Protein AF-A0AAJ7E824-F1 (afdb_monomer_lite)

Sequence (238 aa):
METLSHFIEPDLINGRRSMMSHEENEISKKITSKNLCQDLPLCDGRSSFVDNYLILLTTAVDSILKTSPIKELSLKLFYEDLPQILRDVRKILKSANAKVSDSTEFYYWNSVLKKVSGKFHGFLTLTLIENFKDYDNTNDIKNVIQKIVTALVIIETKYVNKLCIEHKICIKSFECTKALHRILEKLTSLPDNGIRSFMKHFYEALFATTFYSRLSIVTTREFQIGIQTVLLVSICVN

Radius of gyration: 24.12 Å; chains: 1; bounding box: 72×36×57 Å

Structure (mmCIF, N/CA/C/O backbone):
data_AF-A0AAJ7E824-F1
#
_entry.id   AF-A0AAJ7E824-F1
#
loop_
_atom_site.group_PDB
_atom_site.id
_atom_site.type_symbol
_atom_site.label_atom_id
_atom_site.label_alt_id
_atom_site.label_comp_id
_atom_site.label_asym_id
_atom_site.label_entity_id
_atom_site.label_seq_id
_atom_site.pdbx_PDB_ins_code
_atom_site.Cartn_x
_atom_site.Cartn_y
_atom_site.Cartn_z
_atom_site.occupancy
_atom_site.B_iso_or_equiv
_atom_site.auth_seq_id
_atom_site.auth_comp_id
_atom_site.auth_asym_id
_atom_site.auth_atom_id
_atom_site.pdbx_PDB_model_num
ATOM 1 N N . MET A 1 1 ? -26.778 -1.773 25.432 1.00 37.50 1 MET A N 1
ATOM 2 C CA . MET A 1 1 ? -25.854 -2.495 24.523 1.00 37.50 1 MET A CA 1
ATOM 3 C C . MET A 1 1 ? -25.769 -3.998 24.824 1.00 37.50 1 MET A C 1
ATOM 5 O O . MET A 1 1 ? -25.239 -4.713 23.990 1.00 37.50 1 MET A O 1
ATOM 9 N N . GLU A 1 2 ? -26.322 -4.500 25.937 1.00 29.69 2 GLU A N 1
ATOM 10 C CA . GLU A 1 2 ? -26.213 -5.914 26.359 1.00 29.69 2 GLU A CA 1
ATOM 11 C C . GLU A 1 2 ? -27.141 -6.899 25.618 1.00 29.69 2 GLU A C 1
ATOM 13 O O . GLU A 1 2 ? -26.949 -8.104 25.690 1.00 29.69 2 GLU A O 1
ATOM 18 N N . THR A 1 3 ? -28.128 -6.424 24.856 1.00 34.88 3 THR A N 1
ATOM 19 C CA . THR A 1 3 ? -29.114 -7.298 24.189 1.00 34.88 3 THR A CA 1
ATOM 20 C C . THR A 1 3 ? -28.603 -7.926 22.884 1.00 34.88 3 THR A C 1
ATOM 22 O O . THR A 1 3 ? -29.143 -8.927 22.426 1.00 34.88 3 THR A O 1
ATOM 25 N N . LEU A 1 4 ? -27.561 -7.352 22.267 1.00 34.34 4 LEU A N 1
ATOM 26 C CA . LEU A 1 4 ? -27.022 -7.802 20.972 1.00 34.34 4 LEU A CA 1
ATOM 27 C C . LEU A 1 4 ? -25.845 -8.777 21.108 1.00 34.34 4 LEU A C 1
ATOM 29 O O . LEU A 1 4 ? -25.554 -9.511 20.165 1.00 34.34 4 LEU A O 1
ATOM 33 N N . SER A 1 5 ? -25.186 -8.821 22.268 1.00 36.09 5 SER A N 1
ATOM 34 C CA . SER A 1 5 ? -24.065 -9.733 22.534 1.00 36.09 5 SER A CA 1
ATOM 35 C C . SER A 1 5 ? -24.494 -11.201 22.558 1.00 36.09 5 SER A C 1
ATOM 37 O O . SER A 1 5 ? -23.705 -12.062 22.188 1.00 36.09 5 SER A O 1
ATOM 39 N N . HIS A 1 6 ? -25.758 -11.488 22.885 1.00 34.75 6 HIS A N 1
ATOM 40 C CA . HIS A 1 6 ? -26.319 -12.843 22.876 1.00 34.75 6 HIS A CA 1
ATOM 41 C C . HIS A 1 6 ? -26.364 -13.505 21.488 1.00 34.75 6 HIS A C 1
ATOM 43 O O . HIS A 1 6 ? -26.464 -14.725 21.399 1.00 34.75 6 HIS A O 1
ATOM 49 N N . PHE A 1 7 ? -26.289 -12.720 20.407 1.00 38.59 7 PHE A N 1
ATOM 50 C CA . PHE A 1 7 ? -26.426 -13.211 19.033 1.00 38.59 7 PHE A CA 1
ATOM 51 C C . PHE A 1 7 ? -25.108 -13.222 18.255 1.00 38.59 7 PHE A C 1
ATOM 53 O O . PHE A 1 7 ? -25.114 -13.522 17.062 1.00 38.59 7 PHE A O 1
ATOM 60 N N . ILE A 1 8 ? -23.976 -12.897 18.875 1.00 35.38 8 ILE A N 1
ATOM 61 C CA . ILE A 1 8 ? -22.672 -12.855 18.206 1.00 35.38 8 ILE A CA 1
ATOM 62 C C . ILE A 1 8 ? -21.816 -13.979 18.791 1.00 35.38 8 ILE A C 1
ATOM 64 O O . ILE A 1 8 ? -21.055 -13.764 19.727 1.00 35.38 8 ILE A O 1
ATOM 68 N N . GLU A 1 9 ? -21.957 -15.192 18.251 1.00 32.88 9 GLU A N 1
ATOM 69 C CA . GLU A 1 9 ? -20.984 -16.251 18.524 1.00 32.88 9 GLU A CA 1
ATOM 70 C C . GLU A 1 9 ? -19.616 -15.858 17.938 1.00 32.88 9 GLU A C 1
ATOM 72 O O . GLU A 1 9 ? -19.546 -15.368 16.801 1.00 32.88 9 GLU A O 1
ATOM 77 N N . PRO A 1 10 ? -18.525 -16.049 18.696 1.00 39.53 10 PRO A N 1
ATOM 78 C CA . PRO A 1 10 ? -17.181 -15.742 18.253 1.00 39.53 10 PRO A CA 1
ATOM 79 C C . PRO A 1 10 ? -16.587 -16.961 17.549 1.00 39.53 10 PRO A C 1
ATOM 81 O O . PRO A 1 10 ? -15.720 -17.613 18.110 1.00 39.53 10 PRO A O 1
ATOM 84 N N . ASP A 1 11 ? -17.017 -17.279 16.329 1.00 35.00 11 ASP A N 1
ATOM 85 C CA . ASP A 1 11 ? -16.259 -18.244 15.533 1.00 35.00 11 ASP A CA 1
ATOM 86 C C . ASP A 1 11 ? -16.441 -18.092 14.022 1.00 35.00 11 ASP A C 1
ATOM 88 O O . ASP A 1 11 ? -17.461 -17.606 13.537 1.00 35.00 11 ASP A O 1
ATOM 92 N N . LEU A 1 12 ? -15.409 -18.542 13.297 1.00 36.44 12 LEU A N 1
ATOM 93 C CA . LEU A 1 12 ? -15.297 -18.677 11.834 1.00 36.44 12 LEU A CA 1
ATOM 94 C C . LEU A 1 12 ? -14.777 -17.468 11.036 1.00 36.44 12 LEU A C 1
ATOM 96 O O . LEU A 1 12 ? -15.446 -17.007 10.121 1.00 36.44 12 LEU A O 1
ATOM 100 N N . ILE A 1 13 ? -13.523 -17.044 11.260 1.00 35.25 13 ILE A N 1
ATOM 101 C CA . ILE A 1 13 ? -12.613 -16.667 10.147 1.00 35.25 13 ILE A CA 1
ATOM 102 C C . ILE A 1 13 ? -11.166 -17.076 10.490 1.00 35.25 13 ILE A C 1
ATOM 104 O O . ILE A 1 13 ? -10.246 -16.262 10.477 1.00 35.25 13 ILE A O 1
ATOM 108 N N . ASN A 1 14 ? -10.939 -18.354 10.802 1.00 34.84 14 ASN A N 1
ATOM 109 C CA . ASN A 1 14 ? -9.593 -18.931 10.758 1.00 34.84 14 ASN A CA 1
ATOM 110 C C . ASN A 1 14 ? -9.353 -19.526 9.368 1.00 34.84 14 ASN A C 1
ATOM 112 O O . ASN A 1 14 ? -9.486 -20.726 9.137 1.00 34.84 14 ASN A O 1
ATOM 116 N N . GLY A 1 15 ? -8.989 -18.661 8.420 1.00 30.50 15 GLY A N 1
ATOM 117 C CA . GLY A 1 15 ? -8.373 -19.093 7.170 1.00 30.50 15 GLY A CA 1
ATOM 118 C C . GLY A 1 15 ? -6.952 -19.579 7.453 1.00 30.50 15 GLY A C 1
ATOM 119 O O . GLY A 1 15 ? -6.040 -18.767 7.607 1.00 30.50 15 GLY A O 1
ATOM 120 N N . ARG A 1 16 ? -6.774 -20.903 7.547 1.00 32.72 16 ARG A N 1
ATOM 121 C CA . ARG A 1 16 ? -5.473 -21.592 7.587 1.00 32.72 16 ARG A CA 1
ATOM 122 C C . ARG A 1 16 ? -4.545 -21.018 6.507 1.00 32.72 16 ARG A C 1
ATOM 124 O O . ARG A 1 16 ? -4.794 -21.191 5.317 1.00 32.72 16 ARG A O 1
ATOM 131 N N . ARG A 1 17 ? -3.458 -20.357 6.918 1.00 37.44 17 ARG A N 1
ATOM 132 C CA . ARG A 1 17 ? -2.339 -20.014 6.031 1.00 37.44 17 ARG A CA 1
ATOM 133 C C . ARG A 1 17 ? -1.622 -21.308 5.649 1.00 37.44 17 ARG A C 1
ATOM 135 O O . ARG A 1 17 ? -1.128 -22.004 6.532 1.00 37.44 17 ARG A O 1
ATOM 142 N N . SER A 1 18 ? -1.510 -21.610 4.358 1.00 26.75 18 SER A N 1
ATOM 143 C CA . SER A 1 18 ? -0.443 -22.493 3.889 1.00 26.75 18 SER A CA 1
ATOM 144 C C . SER A 1 18 ? 0.879 -21.741 4.067 1.00 26.75 18 SER A C 1
ATOM 146 O O . SER A 1 18 ? 1.166 -20.792 3.335 1.00 26.75 18 SER A O 1
ATOM 148 N N . MET A 1 19 ? 1.662 -22.120 5.078 1.00 32.88 19 MET A N 1
ATOM 149 C CA . MET A 1 19 ? 3.073 -21.751 5.162 1.00 32.88 19 MET A CA 1
ATOM 150 C C . MET A 1 19 ? 3.807 -22.439 4.011 1.00 32.88 19 MET A C 1
ATOM 152 O O . MET A 1 19 ? 4.150 -23.611 4.110 1.00 32.88 19 MET A O 1
ATOM 156 N N . MET A 1 20 ? 4.061 -21.710 2.927 1.00 27.11 20 MET A N 1
ATOM 157 C CA . MET A 1 20 ? 5.250 -21.981 2.127 1.00 27.11 20 MET A CA 1
ATOM 158 C C . MET A 1 20 ? 6.372 -21.123 2.699 1.00 27.11 20 MET A C 1
ATOM 160 O O . MET A 1 20 ? 6.354 -19.898 2.588 1.00 27.11 20 MET A O 1
ATOM 164 N N . SER A 1 21 ? 7.321 -21.778 3.361 1.00 35.50 21 SER A N 1
ATOM 165 C CA . SER A 1 21 ? 8.627 -21.215 3.679 1.00 35.50 21 SER A CA 1
ATOM 166 C C . SER A 1 21 ? 9.397 -21.034 2.371 1.00 35.50 21 SER A C 1
ATOM 168 O O . SER A 1 21 ? 10.060 -21.958 1.908 1.00 35.50 21 SER A O 1
ATOM 170 N N . HIS A 1 22 ? 9.266 -19.866 1.747 1.00 35.94 22 HIS A N 1
ATOM 171 C CA . HIS A 1 22 ? 10.183 -19.439 0.698 1.00 35.94 22 HIS A CA 1
ATOM 172 C C . HIS A 1 22 ? 11.165 -18.442 1.302 1.00 35.94 22 HIS A C 1
ATOM 174 O O . HIS A 1 22 ? 10.752 -17.502 1.979 1.00 35.94 22 HIS A O 1
ATOM 180 N N . GLU A 1 23 ? 12.447 -18.727 1.082 1.00 36.69 23 GLU A N 1
ATOM 181 C CA . GLU A 1 23 ? 13.615 -17.861 1.238 1.00 36.69 23 GLU A CA 1
ATOM 182 C C . GLU A 1 23 ? 13.241 -16.380 1.347 1.00 36.69 23 GLU A C 1
ATOM 184 O O . GLU A 1 23 ? 12.564 -15.837 0.473 1.00 36.69 23 GLU A O 1
ATOM 189 N N . GLU A 1 24 ? 13.664 -15.722 2.430 1.00 47.62 24 GLU A N 1
ATOM 190 C CA . GLU A 1 24 ? 13.498 -14.280 2.589 1.00 47.62 24 GLU A CA 1
ATOM 191 C C . GLU A 1 24 ? 14.045 -13.549 1.357 1.00 47.62 24 GLU A C 1
ATOM 193 O O . GLU A 1 24 ? 15.255 -13.367 1.203 1.00 47.62 24 GLU A O 1
ATOM 198 N N . ASN A 1 25 ? 13.120 -13.137 0.491 1.00 69.38 25 ASN A N 1
ATOM 199 C CA . ASN A 1 25 ? 13.357 -12.371 -0.720 1.00 69.38 25 ASN A CA 1
ATOM 200 C C . ASN A 1 25 ? 14.243 -11.153 -0.382 1.00 69.38 25 ASN A C 1
ATOM 202 O O . ASN A 1 25 ? 14.011 -10.498 0.638 1.00 69.38 25 ASN A O 1
ATOM 206 N N . GLU A 1 26 ? 15.248 -10.817 -1.199 1.00 75.50 26 GLU A N 1
ATOM 207 C CA . GLU A 1 26 ? 16.149 -9.675 -0.932 1.00 75.50 26 GLU A CA 1
ATOM 208 C C . GLU A 1 26 ? 15.381 -8.364 -0.706 1.00 75.50 26 GLU A C 1
ATOM 210 O O . GLU A 1 26 ? 15.758 -7.538 0.128 1.00 75.50 26 GLU A O 1
ATOM 215 N N . ILE A 1 27 ? 14.246 -8.213 -1.395 1.00 78.75 27 ILE A N 1
ATOM 216 C CA . ILE A 1 27 ? 13.277 -7.132 -1.191 1.00 78.75 27 ILE A CA 1
ATOM 217 C C . ILE A 1 27 ? 12.808 -7.077 0.269 1.00 78.75 27 ILE A C 1
ATOM 219 O O . ILE A 1 27 ? 12.815 -6.006 0.877 1.00 78.75 27 ILE A O 1
ATOM 223 N N . SER A 1 28 ? 12.431 -8.221 0.843 1.00 83.19 28 SER A N 1
ATOM 224 C CA . SER A 1 28 ? 11.971 -8.318 2.228 1.00 83.19 28 SER A CA 1
ATOM 225 C C . SER A 1 28 ? 13.055 -7.881 3.200 1.00 83.19 28 SER A C 1
ATOM 227 O O . SER A 1 28 ? 12.790 -7.016 4.030 1.00 83.19 28 SER A O 1
ATOM 229 N N . LYS A 1 29 ? 14.292 -8.366 3.035 1.00 83.25 29 LYS A N 1
ATOM 230 C CA . LYS A 1 29 ? 15.435 -7.954 3.872 1.00 83.25 29 LYS A CA 1
ATOM 231 C C . LYS A 1 29 ? 15.737 -6.458 3.749 1.00 83.25 29 LYS A C 1
ATOM 233 O O . LYS A 1 29 ? 15.986 -5.778 4.748 1.00 83.25 29 LYS A O 1
ATOM 238 N N . LYS A 1 30 ? 15.698 -5.909 2.529 1.00 83.75 30 LYS A N 1
ATOM 239 C CA . LYS A 1 30 ? 15.966 -4.483 2.264 1.00 83.75 30 LYS A CA 1
ATOM 240 C C . LYS A 1 30 ? 14.907 -3.567 2.881 1.00 83.75 30 LYS A C 1
ATOM 242 O O . LYS A 1 30 ? 15.237 -2.441 3.244 1.00 83.75 30 LYS A O 1
ATOM 247 N N . ILE A 1 31 ? 13.665 -4.031 3.007 1.00 86.69 31 ILE A N 1
ATOM 248 C CA . ILE A 1 31 ? 12.567 -3.275 3.624 1.00 86.69 31 ILE A CA 1
ATOM 249 C C . ILE A 1 31 ? 12.614 -3.387 5.148 1.00 86.69 31 ILE A C 1
ATOM 251 O O . ILE A 1 31 ? 12.658 -2.353 5.817 1.00 86.69 31 ILE A O 1
ATOM 255 N N . THR A 1 32 ? 12.673 -4.602 5.699 1.00 86.06 32 THR A N 1
ATOM 256 C CA . THR A 1 32 ? 12.647 -4.826 7.157 1.00 86.06 32 THR A CA 1
ATOM 257 C C . THR A 1 32 ? 13.844 -4.179 7.853 1.00 86.06 32 THR A C 1
ATOM 259 O O . THR A 1 32 ? 13.686 -3.528 8.882 1.00 86.06 32 THR A O 1
ATOM 262 N N . SER A 1 33 ? 15.033 -4.223 7.242 1.00 84.50 33 SER A N 1
ATOM 263 C CA . SER A 1 33 ? 16.242 -3.573 7.778 1.00 84.50 33 SER A CA 1
ATOM 264 C C . SER A 1 33 ? 16.150 -2.046 7.913 1.00 84.50 33 SER A C 1
ATOM 266 O O . SER A 1 33 ? 16.966 -1.444 8.612 1.00 84.50 33 SER A O 1
ATOM 268 N N . LYS A 1 34 ? 15.175 -1.378 7.273 1.00 89.12 34 LYS A N 1
ATOM 269 C CA . LYS A 1 34 ? 14.995 0.080 7.400 1.00 89.12 34 LYS A CA 1
ATOM 270 C C . LYS A 1 34 ? 14.280 0.507 8.674 1.00 89.12 34 LYS A C 1
ATOM 272 O O . LYS A 1 34 ? 14.277 1.712 8.946 1.00 89.12 34 LYS A O 1
ATOM 277 N N . ASN A 1 35 ? 13.698 -0.428 9.431 1.00 87.38 35 ASN A N 1
ATOM 278 C CA . ASN A 1 35 ? 13.032 -0.167 10.710 1.00 87.38 35 ASN A CA 1
ATOM 279 C C . ASN A 1 35 ? 12.129 1.081 10.641 1.00 87.38 35 ASN A C 1
ATOM 281 O O . ASN A 1 35 ? 12.271 2.033 11.412 1.00 87.38 35 ASN A O 1
ATOM 285 N N . LEU A 1 36 ? 11.236 1.129 9.645 1.00 90.62 36 LEU A N 1
ATOM 286 C CA . LEU A 1 36 ? 10.475 2.342 9.306 1.00 90.62 36 LEU A CA 1
ATOM 287 C C . LEU A 1 36 ? 9.548 2.812 10.434 1.00 90.62 36 LEU A C 1
ATOM 289 O O . LEU A 1 36 ? 9.273 4.007 10.536 1.00 90.62 36 LEU A O 1
ATOM 293 N N . CYS A 1 37 ? 9.119 1.875 11.274 1.00 92.19 37 CYS A N 1
ATOM 294 C CA . CYS A 1 37 ? 8.261 2.090 12.433 1.00 92.19 37 CYS A CA 1
ATOM 295 C C . CYS A 1 37 ? 9.015 2.381 13.740 1.00 92.19 37 CYS A C 1
ATOM 297 O O . CYS A 1 37 ? 8.384 2.535 14.781 1.00 92.19 37 CYS A O 1
ATOM 299 N N . GLN A 1 38 ? 10.348 2.468 13.708 1.00 91.88 38 GLN A N 1
ATOM 300 C CA . GLN A 1 38 ? 11.140 2.768 14.898 1.00 91.88 38 GLN A CA 1
ATOM 301 C C . GLN A 1 38 ? 10.765 4.140 15.479 1.00 91.88 38 GLN A C 1
ATOM 303 O O . GLN A 1 38 ? 10.785 5.147 14.756 1.00 91.88 38 GLN A O 1
ATOM 308 N N . ASP A 1 39 ? 10.471 4.141 16.782 1.00 90.12 39 ASP A N 1
ATOM 309 C CA . ASP A 1 39 ? 10.061 5.291 17.599 1.00 90.12 39 ASP A CA 1
ATOM 310 C C . ASP A 1 39 ? 8.724 5.926 17.172 1.00 90.12 39 ASP A C 1
ATOM 312 O O . ASP A 1 39 ? 8.522 7.131 17.329 1.00 90.12 39 ASP A O 1
ATOM 316 N N . LEU A 1 40 ? 7.808 5.133 16.597 1.00 92.31 40 LEU A N 1
ATOM 317 C CA . LEU A 1 40 ? 6.483 5.590 16.165 1.00 92.31 40 LEU A CA 1
ATOM 318 C C . LEU A 1 40 ? 5.364 4.817 16.885 1.00 92.31 40 LEU A C 1
ATOM 320 O O . LEU A 1 40 ? 5.019 3.730 16.420 1.00 92.31 40 LEU A O 1
ATOM 324 N N . PRO A 1 41 ? 4.731 5.394 17.926 1.00 90.19 41 PRO A N 1
ATOM 325 C CA . PRO A 1 41 ? 3.591 4.780 18.618 1.00 90.19 41 PRO A CA 1
ATOM 326 C C . PRO A 1 41 ? 2.435 4.356 17.702 1.00 90.19 41 PRO A C 1
ATOM 328 O O . PRO A 1 41 ? 1.784 3.341 17.926 1.00 90.19 41 PRO A O 1
ATOM 331 N N . LEU A 1 42 ? 2.208 5.082 16.600 1.00 89.00 42 LEU A N 1
ATOM 332 C CA . LEU A 1 42 ? 1.256 4.696 15.550 1.00 89.00 42 LEU A CA 1
ATOM 333 C C . LEU A 1 42 ? 1.471 3.242 15.082 1.00 89.00 42 LEU A C 1
ATOM 335 O O . LEU A 1 42 ? 0.508 2.537 14.775 1.00 89.00 42 LEU A O 1
ATOM 339 N N . CYS A 1 43 ? 2.728 2.799 15.023 1.00 91.00 43 CYS A N 1
ATOM 340 C CA . CYS A 1 43 ? 3.129 1.469 14.585 1.00 91.00 43 CYS A CA 1
ATOM 341 C C . CYS A 1 43 ? 3.181 0.414 15.704 1.00 91.00 43 CYS A C 1
ATOM 343 O O . CYS A 1 43 ? 3.578 -0.718 15.412 1.00 91.00 43 CYS A O 1
ATOM 345 N N . ASP A 1 44 ? 2.811 0.722 16.948 1.00 88.06 44 ASP A N 1
ATOM 346 C CA . ASP A 1 44 ? 2.916 -0.234 18.056 1.00 88.06 44 ASP A CA 1
ATOM 347 C C . ASP A 1 44 ? 2.091 -1.498 17.769 1.00 88.06 44 ASP A C 1
ATOM 349 O O . ASP A 1 44 ? 0.900 -1.444 17.465 1.00 88.06 44 ASP A O 1
ATOM 353 N N . GLY A 1 45 ? 2.760 -2.658 17.770 1.00 85.31 45 GLY A N 1
ATOM 354 C CA . GLY A 1 45 ? 2.167 -3.944 17.374 1.00 85.31 45 GLY A CA 1
ATOM 355 C C . GLY A 1 45 ? 1.847 -4.087 15.874 1.00 85.31 45 GLY A C 1
ATOM 356 O O . GLY A 1 45 ? 1.237 -5.076 15.467 1.00 85.31 45 GLY A O 1
ATOM 357 N N . ARG A 1 46 ? 2.247 -3.122 15.036 1.00 90.75 46 ARG A N 1
ATOM 358 C CA . ARG A 1 46 ? 1.877 -3.003 13.610 1.00 90.75 46 ARG A CA 1
ATOM 359 C C . ARG A 1 46 ? 3.074 -2.809 12.672 1.00 90.75 46 ARG A C 1
ATOM 361 O O . ARG A 1 46 ? 2.881 -2.633 11.472 1.00 90.75 46 ARG A O 1
ATOM 368 N N . SER A 1 47 ? 4.311 -2.898 13.157 1.00 90.69 47 SER A N 1
ATOM 369 C CA . SER A 1 47 ? 5.510 -2.812 12.303 1.00 90.69 47 SER A CA 1
ATOM 370 C C . SER A 1 47 ? 5.483 -3.828 11.156 1.00 90.69 47 SER A C 1
ATOM 372 O O . SER A 1 47 ? 5.664 -3.467 9.995 1.00 90.69 47 SER A O 1
ATOM 374 N N . SER A 1 48 ? 5.113 -5.078 11.453 1.00 90.19 48 SER A N 1
ATOM 375 C CA . SER A 1 48 ? 4.981 -6.131 10.440 1.00 90.19 48 SER A CA 1
ATOM 376 C C . SER A 1 48 ? 3.871 -5.848 9.423 1.00 90.19 48 SER A C 1
ATOM 378 O O . SER A 1 48 ? 3.950 -6.306 8.284 1.00 90.19 48 SER A O 1
ATOM 380 N N . PHE A 1 49 ? 2.834 -5.088 9.788 1.00 92.69 49 PHE A N 1
ATOM 381 C CA . PHE A 1 49 ? 1.797 -4.666 8.850 1.00 92.69 49 PHE A CA 1
ATOM 382 C C . PHE A 1 49 ? 2.381 -3.721 7.792 1.00 92.69 49 PHE A C 1
ATOM 384 O O . PHE A 1 49 ? 2.166 -3.940 6.597 1.00 92.69 49 PHE A O 1
ATOM 391 N N . VAL A 1 50 ? 3.168 -2.729 8.220 1.00 94.00 50 VAL A N 1
ATOM 392 C CA . VAL A 1 50 ? 3.843 -1.774 7.327 1.00 94.00 50 VAL A CA 1
ATOM 393 C C . VAL A 1 50 ? 4.866 -2.477 6.440 1.00 94.00 50 VAL A C 1
ATOM 395 O O . VAL A 1 50 ? 4.849 -2.281 5.225 1.00 94.00 50 VAL A O 1
ATOM 398 N N . ASP A 1 51 ? 5.702 -3.343 7.011 1.00 92.75 51 ASP A N 1
ATOM 399 C CA . ASP A 1 51 ? 6.721 -4.066 6.244 1.00 92.75 51 ASP A CA 1
ATOM 400 C C . ASP A 1 51 ? 6.079 -4.962 5.184 1.00 92.75 51 ASP A C 1
ATOM 402 O O . ASP A 1 51 ? 6.423 -4.879 4.006 1.00 92.75 51 ASP A O 1
ATOM 406 N N . ASN A 1 52 ? 5.064 -5.746 5.561 1.00 93.06 52 ASN A N 1
ATOM 407 C CA . ASN A 1 52 ? 4.349 -6.600 4.614 1.00 93.06 52 ASN A CA 1
ATOM 408 C C . ASN A 1 52 ? 3.670 -5.787 3.505 1.00 93.06 52 ASN A C 1
ATOM 410 O O . ASN A 1 52 ? 3.602 -6.251 2.368 1.00 93.06 52 ASN A O 1
ATOM 414 N N . TYR A 1 53 ? 3.134 -4.602 3.823 1.00 94.12 53 TYR A N 1
ATOM 415 C CA . TYR A 1 53 ? 2.537 -3.718 2.820 1.00 94.12 53 TYR A CA 1
ATOM 416 C C . TYR A 1 53 ? 3.567 -3.313 1.768 1.00 94.12 53 TYR A C 1
ATOM 418 O O . TYR A 1 53 ? 3.350 -3.504 0.573 1.00 94.12 53 TYR A O 1
ATOM 426 N N . LEU A 1 54 ? 4.720 -2.821 2.217 1.00 94.56 54 LEU A N 1
ATOM 427 C CA . LEU A 1 54 ? 5.797 -2.367 1.343 1.00 94.56 54 LEU A CA 1
ATOM 428 C C . LEU A 1 54 ? 6.418 -3.511 0.545 1.00 94.56 54 LEU A C 1
ATOM 430 O O . LEU A 1 54 ? 6.721 -3.326 -0.633 1.00 94.56 54 LEU A O 1
ATOM 434 N N . ILE A 1 55 ? 6.576 -4.687 1.156 1.00 91.19 55 ILE A N 1
ATOM 435 C CA . ILE A 1 55 ? 7.058 -5.892 0.474 1.00 91.19 55 ILE A CA 1
ATOM 436 C C . ILE A 1 55 ? 6.119 -6.239 -0.674 1.00 91.19 55 ILE A C 1
ATOM 438 O O . ILE A 1 55 ? 6.582 -6.460 -1.792 1.00 91.19 55 ILE A O 1
ATOM 442 N N . LEU A 1 56 ? 4.807 -6.239 -0.428 1.00 91.75 56 LEU A N 1
ATOM 443 C CA . LEU A 1 56 ? 3.829 -6.591 -1.451 1.00 91.75 56 LEU A CA 1
ATOM 444 C C . LEU A 1 56 ? 3.795 -5.564 -2.591 1.00 91.75 56 LEU A C 1
ATOM 446 O O . LEU A 1 56 ? 3.783 -5.967 -3.752 1.00 91.75 56 LEU A O 1
ATOM 450 N N . LEU A 1 57 ? 3.845 -4.261 -2.281 1.00 91.50 57 LEU A N 1
ATOM 451 C CA . LEU A 1 57 ? 3.948 -3.204 -3.298 1.00 91.50 57 LEU A CA 1
ATOM 452 C C . LEU A 1 57 ? 5.216 -3.370 -4.146 1.00 91.50 57 LEU A C 1
ATOM 454 O O . LEU A 1 57 ? 5.146 -3.377 -5.373 1.00 91.50 57 LEU A O 1
ATOM 458 N N . THR A 1 58 ? 6.366 -3.553 -3.495 1.00 90.69 58 THR A N 1
ATOM 459 C CA . THR A 1 58 ? 7.670 -3.673 -4.167 1.00 90.69 58 THR A CA 1
ATOM 460 C C . THR A 1 58 ? 7.735 -4.925 -5.037 1.00 90.69 58 THR A C 1
ATOM 462 O O . THR A 1 58 ? 8.181 -4.853 -6.176 1.00 90.69 58 THR A O 1
ATOM 465 N N . THR A 1 59 ? 7.226 -6.053 -4.539 1.00 89.56 59 THR A N 1
ATOM 466 C CA . THR A 1 59 ? 7.174 -7.322 -5.282 1.00 89.56 59 THR A CA 1
ATOM 467 C C . THR A 1 59 ? 6.249 -7.227 -6.495 1.00 89.56 59 THR A C 1
ATOM 469 O O . THR A 1 59 ? 6.581 -7.731 -7.565 1.00 89.56 59 THR A O 1
ATOM 472 N N . ALA A 1 60 ? 5.097 -6.562 -6.360 1.00 86.75 60 ALA A N 1
ATOM 473 C CA . ALA A 1 60 ? 4.173 -6.379 -7.476 1.00 86.75 60 ALA A CA 1
ATOM 474 C C . ALA A 1 60 ? 4.777 -5.504 -8.582 1.00 86.75 60 ALA A C 1
ATOM 476 O O . ALA A 1 60 ? 4.683 -5.853 -9.757 1.00 86.75 60 ALA A O 1
ATOM 477 N N . VAL A 1 61 ? 5.440 -4.404 -8.212 1.00 88.19 61 VAL A N 1
ATOM 478 C CA . VAL A 1 61 ? 6.156 -3.547 -9.167 1.00 88.19 61 VAL A CA 1
ATOM 479 C C . VAL A 1 61 ? 7.281 -4.321 -9.853 1.00 88.19 61 VAL A C 1
ATOM 481 O O . VAL A 1 61 ? 7.324 -4.354 -11.079 1.00 88.19 61 VAL A O 1
ATOM 484 N N . ASP A 1 62 ? 8.145 -4.989 -9.086 1.00 88.12 62 ASP A N 1
ATOM 485 C CA . ASP A 1 62 ? 9.252 -5.797 -9.613 1.00 88.12 62 ASP A CA 1
ATOM 486 C C . ASP A 1 62 ? 8.757 -6.862 -10.607 1.00 88.12 62 ASP A C 1
ATOM 488 O O . ASP A 1 62 ? 9.296 -6.984 -11.707 1.00 88.12 62 ASP A O 1
ATOM 492 N N . SER A 1 63 ? 7.665 -7.563 -10.288 1.00 88.00 63 SER A N 1
ATOM 493 C CA . SER A 1 63 ? 7.061 -8.558 -11.183 1.00 88.00 63 SER A CA 1
ATOM 494 C C . SER A 1 63 ? 6.543 -7.954 -12.494 1.00 88.00 63 SER A C 1
ATOM 496 O O . SER A 1 63 ? 6.664 -8.579 -13.551 1.00 88.00 63 SER A O 1
ATOM 498 N N . ILE A 1 64 ? 5.950 -6.758 -12.453 1.00 86.25 64 ILE A N 1
ATOM 499 C CA . ILE A 1 64 ? 5.457 -6.080 -13.661 1.00 86.25 64 ILE A CA 1
ATOM 500 C C . ILE A 1 64 ? 6.634 -5.602 -14.515 1.00 86.25 64 ILE A C 1
ATOM 502 O O . ILE A 1 64 ? 6.633 -5.804 -15.728 1.00 86.25 64 ILE A O 1
ATOM 506 N N . LEU A 1 65 ? 7.666 -5.027 -13.896 1.00 86.75 65 LEU A N 1
ATOM 507 C CA . LEU A 1 65 ? 8.852 -4.556 -14.610 1.00 86.75 65 LEU A CA 1
ATOM 508 C C . LEU A 1 65 ? 9.639 -5.714 -15.241 1.00 86.75 65 LEU A C 1
ATOM 510 O O . LEU A 1 65 ? 10.030 -5.605 -16.402 1.00 86.75 65 LEU A O 1
ATOM 514 N N . LYS A 1 66 ? 9.785 -6.857 -14.553 1.00 86.19 66 LYS A N 1
ATOM 515 C CA . LYS A 1 66 ? 10.447 -8.074 -15.076 1.00 86.19 66 LYS A CA 1
ATOM 516 C C . LYS A 1 66 ? 9.818 -8.626 -16.352 1.00 86.19 66 LYS A C 1
ATOM 518 O O . LYS A 1 66 ? 10.522 -9.205 -17.176 1.00 86.19 66 LYS A O 1
ATOM 523 N N . THR A 1 67 ? 8.508 -8.454 -16.506 1.00 84.88 67 THR A N 1
ATOM 524 C CA . THR A 1 67 ? 7.749 -8.922 -17.678 1.00 84.88 67 THR A CA 1
ATOM 525 C C . THR A 1 67 ? 7.599 -7.851 -18.759 1.00 84.88 67 THR A C 1
ATOM 527 O O . THR A 1 67 ? 7.004 -8.112 -19.802 1.00 84.88 67 THR A O 1
ATOM 530 N N . SER A 1 68 ? 8.137 -6.650 -18.531 1.00 83.12 68 SER A N 1
ATOM 531 C CA . SER A 1 68 ? 8.057 -5.541 -19.476 1.00 83.12 68 SER A CA 1
ATOM 532 C C . SER A 1 68 ? 9.157 -5.608 -20.548 1.00 83.12 68 SER A C 1
ATOM 534 O O . SER A 1 68 ? 10.253 -6.112 -20.282 1.00 83.12 68 SER A O 1
ATOM 536 N N . PRO A 1 69 ? 8.921 -5.046 -21.747 1.00 77.06 69 PRO A N 1
ATOM 537 C CA . PRO A 1 69 ? 9.953 -4.936 -22.783 1.00 77.06 69 PRO A CA 1
ATOM 538 C C . PRO A 1 69 ? 11.115 -4.009 -22.378 1.00 77.06 69 PRO A C 1
ATOM 540 O O . PRO A 1 69 ? 12.187 -4.076 -22.965 1.00 77.06 69 PRO A O 1
ATOM 543 N N . ILE A 1 70 ? 10.931 -3.188 -21.337 1.00 77.31 70 ILE A N 1
ATOM 544 C CA . ILE A 1 70 ? 11.906 -2.216 -20.816 1.00 77.31 70 ILE A CA 1
ATOM 545 C C . ILE A 1 70 ? 12.575 -2.679 -19.507 1.00 77.31 70 ILE A C 1
ATOM 547 O O . ILE A 1 70 ? 13.077 -1.863 -18.729 1.00 77.31 70 ILE A O 1
ATOM 551 N N . LYS A 1 71 ? 12.563 -3.990 -19.225 1.00 81.81 71 LYS A N 1
ATOM 552 C CA . LYS A 1 71 ? 12.925 -4.579 -17.921 1.00 81.81 71 LYS A CA 1
ATOM 553 C C . LYS A 1 71 ? 14.316 -4.213 -17.392 1.00 81.81 71 LYS A C 1
ATOM 555 O O . LYS A 1 71 ? 14.441 -3.954 -16.203 1.00 81.81 71 LYS A O 1
ATOM 560 N N . GLU A 1 72 ? 15.355 -4.190 -18.229 1.00 79.25 72 GLU A N 1
ATOM 561 C CA . GLU A 1 72 ? 16.742 -4.067 -17.745 1.00 79.25 72 GLU A CA 1
ATOM 562 C C . GLU A 1 72 ? 17.004 -2.705 -17.102 1.00 79.25 72 GLU A C 1
ATOM 564 O O . GLU A 1 72 ? 17.433 -2.624 -15.950 1.00 79.25 72 GLU A O 1
ATOM 569 N N . LEU A 1 73 ? 16.672 -1.630 -17.819 1.00 77.25 73 LEU A N 1
ATOM 570 C CA . LEU A 1 73 ? 16.833 -0.273 -17.312 1.00 77.25 73 LEU A CA 1
ATOM 571 C C . LEU A 1 73 ? 15.785 0.055 -16.236 1.00 77.25 73 LEU A C 1
ATOM 573 O O . LEU A 1 73 ? 16.124 0.647 -15.215 1.00 77.25 73 LEU A O 1
ATOM 577 N N . SER A 1 74 ? 14.530 -0.376 -16.410 1.00 78.81 74 SER A N 1
ATOM 578 C CA . SER A 1 74 ? 13.460 -0.067 -15.448 1.00 78.81 74 SER A CA 1
ATOM 579 C C . SER A 1 74 ? 13.653 -0.729 -14.080 1.00 78.81 74 SER A C 1
ATOM 581 O O . SER A 1 74 ? 13.404 -0.085 -13.061 1.00 78.81 74 SER A O 1
ATOM 583 N N . LEU A 1 75 ? 14.139 -1.975 -14.027 1.00 83.25 75 LEU A N 1
ATOM 584 C CA . LEU A 1 75 ? 14.452 -2.642 -12.760 1.00 83.25 75 LEU A CA 1
ATOM 585 C C . LEU A 1 75 ? 15.630 -1.978 -12.058 1.00 83.25 75 LEU A C 1
ATOM 587 O O . LEU A 1 75 ? 15.553 -1.733 -10.855 1.00 83.25 75 LEU A O 1
ATOM 591 N N . LYS A 1 76 ? 16.700 -1.658 -12.796 1.00 83.81 76 LYS A N 1
ATOM 592 C CA . LYS A 1 76 ? 17.870 -0.976 -12.232 1.00 83.81 76 LYS A CA 1
ATOM 593 C C . LYS A 1 76 ? 17.465 0.336 -11.557 1.00 83.81 76 LYS A C 1
ATOM 595 O O . LYS A 1 76 ? 17.738 0.506 -10.370 1.00 83.81 76 LYS A O 1
ATOM 600 N N . LEU A 1 77 ? 16.751 1.198 -12.283 1.00 79.94 77 LEU A N 1
ATOM 601 C CA . LEU A 1 77 ? 16.276 2.481 -11.763 1.00 79.94 77 LEU A CA 1
ATOM 602 C C . LEU A 1 77 ? 15.377 2.279 -10.534 1.00 79.94 77 LEU A C 1
ATOM 604 O O . LEU A 1 77 ? 15.613 2.853 -9.476 1.00 79.94 77 LEU A O 1
ATOM 608 N N . PHE A 1 78 ? 14.419 1.348 -10.602 1.00 84.94 78 PHE A N 1
ATOM 609 C CA . PHE A 1 78 ? 13.549 1.052 -9.463 1.00 84.94 78 PHE A CA 1
ATOM 610 C C . PHE A 1 78 ? 14.321 0.669 -8.186 1.00 84.94 78 PHE A C 1
ATOM 612 O O . PHE A 1 78 ? 13.989 1.137 -7.092 1.00 84.94 78 PHE A O 1
ATOM 619 N N . TYR A 1 79 ? 15.368 -0.153 -8.294 1.00 85.75 79 TYR A N 1
ATOM 620 C CA . TYR A 1 79 ? 16.173 -0.555 -7.136 1.00 85.75 79 TYR A CA 1
ATOM 621 C C . TYR A 1 79 ? 17.104 0.544 -6.608 1.00 85.75 79 TYR A C 1
ATOM 623 O O . TYR A 1 79 ? 17.364 0.558 -5.392 1.00 85.75 79 TYR A O 1
ATOM 631 N N . GLU A 1 80 ? 17.591 1.429 -7.484 1.00 85.94 80 GLU A N 1
ATOM 632 C CA . GLU A 1 80 ? 18.358 2.638 -7.135 1.00 85.94 80 G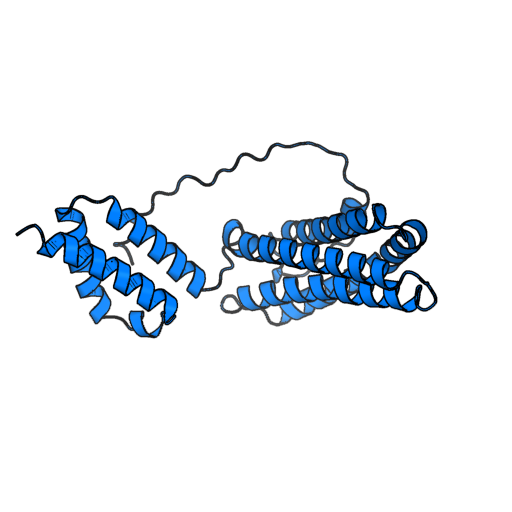LU A CA 1
ATOM 633 C C . GLU A 1 80 ? 17.497 3.628 -6.346 1.00 85.94 80 GLU A C 1
ATOM 635 O O . GLU A 1 80 ? 17.959 4.226 -5.371 1.00 85.94 80 GLU A O 1
ATOM 640 N N . ASP A 1 81 ? 16.216 3.703 -6.685 1.00 85.62 81 ASP A N 1
ATOM 641 C CA . ASP A 1 81 ? 15.292 4.689 -6.143 1.00 85.62 81 ASP A CA 1
ATOM 642 C C . ASP A 1 81 ? 14.496 4.224 -4.921 1.00 85.62 81 ASP A C 1
ATOM 644 O O . ASP A 1 81 ? 14.058 5.029 -4.088 1.00 85.62 81 ASP A O 1
ATOM 648 N N . LEU A 1 82 ? 14.364 2.909 -4.735 1.00 88.88 82 LEU A N 1
ATOM 649 C CA . LEU A 1 82 ? 13.706 2.307 -3.576 1.00 88.88 82 LEU A CA 1
ATOM 650 C C . LEU A 1 82 ? 14.172 2.898 -2.222 1.00 88.88 82 LEU A C 1
ATOM 652 O O . LEU A 1 82 ? 13.317 3.206 -1.389 1.00 88.88 82 LEU A O 1
ATOM 656 N N . PRO A 1 83 ? 15.473 3.142 -1.950 1.00 90.44 83 PRO A N 1
ATOM 657 C CA . PRO A 1 83 ? 15.910 3.801 -0.716 1.00 90.44 83 PRO A CA 1
ATOM 658 C C . PRO A 1 83 ? 15.321 5.203 -0.504 1.00 90.44 83 PRO A C 1
ATOM 660 O O . PRO A 1 83 ? 15.117 5.612 0.643 1.00 90.44 83 PRO A O 1
ATOM 663 N N . GLN A 1 84 ? 15.075 5.961 -1.576 1.00 90.50 84 GLN A N 1
ATOM 664 C CA . GLN A 1 84 ? 14.439 7.275 -1.495 1.00 90.50 84 GLN A CA 1
ATOM 665 C C . GLN A 1 84 ? 12.941 7.139 -1.210 1.00 90.50 84 GLN A C 1
ATOM 667 O O . GLN A 1 84 ? 12.426 7.838 -0.334 1.00 90.50 84 GLN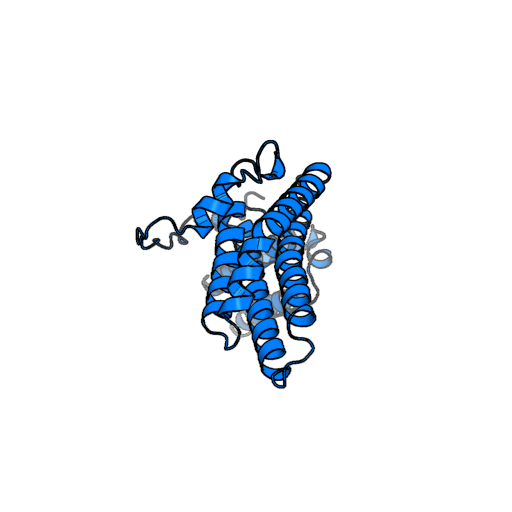 A O 1
ATOM 672 N N . ILE A 1 85 ? 12.267 6.182 -1.855 1.00 91.12 85 ILE A N 1
ATOM 673 C CA . ILE A 1 85 ? 10.865 5.847 -1.566 1.00 91.12 85 ILE A CA 1
ATOM 674 C C . ILE A 1 85 ? 10.707 5.491 -0.082 1.00 91.12 85 ILE A C 1
ATOM 676 O O . ILE A 1 85 ? 9.876 6.083 0.603 1.00 91.12 85 ILE A O 1
ATOM 680 N N . LEU A 1 86 ? 11.545 4.601 0.459 1.00 93.25 86 LEU A N 1
ATOM 681 C CA . LEU A 1 86 ? 11.476 4.182 1.868 1.00 93.25 86 LEU A CA 1
ATOM 682 C C . LEU A 1 86 ? 11.730 5.348 2.843 1.00 93.25 86 LEU A C 1
ATOM 684 O O . LEU A 1 86 ? 11.072 5.444 3.883 1.00 93.25 86 LEU A O 1
ATOM 688 N N . ARG A 1 87 ? 12.626 6.286 2.501 1.00 93.00 87 ARG A N 1
ATOM 689 C CA . ARG A 1 87 ? 12.820 7.526 3.279 1.00 93.00 87 ARG A CA 1
ATOM 690 C C . ARG A 1 87 ? 11.555 8.383 3.308 1.00 93.00 87 ARG A C 1
ATOM 692 O O . ARG A 1 87 ? 11.186 8.894 4.366 1.00 93.00 87 ARG A O 1
ATOM 699 N N . ASP A 1 88 ? 10.876 8.523 2.177 1.00 93.38 88 ASP A N 1
ATOM 700 C CA . ASP A 1 88 ? 9.622 9.270 2.091 1.00 93.38 88 ASP A CA 1
ATOM 701 C C . ASP A 1 88 ? 8.463 8.565 2.809 1.00 93.38 88 ASP A C 1
ATOM 703 O O . ASP A 1 88 ? 7.670 9.233 3.476 1.00 93.38 88 ASP A O 1
ATOM 707 N N . VAL A 1 89 ? 8.407 7.230 2.775 1.00 95.12 89 VAL A N 1
ATOM 708 C CA . VAL A 1 89 ? 7.468 6.438 3.587 1.00 95.12 89 VAL A CA 1
ATOM 709 C C . VAL A 1 89 ? 7.664 6.732 5.073 1.00 95.12 89 VAL A C 1
ATOM 711 O O . VAL A 1 89 ? 6.693 7.022 5.773 1.00 95.12 89 VAL A O 1
ATOM 714 N N . ARG A 1 90 ? 8.911 6.764 5.565 1.00 95.06 90 ARG A N 1
ATOM 715 C CA . ARG A 1 90 ? 9.181 7.113 6.971 1.00 95.06 90 ARG A CA 1
ATOM 716 C C . ARG A 1 90 ? 8.686 8.517 7.329 1.00 95.06 90 ARG A C 1
ATOM 718 O O . ARG A 1 90 ? 8.155 8.714 8.420 1.00 95.06 90 ARG A O 1
ATOM 725 N N . LYS A 1 91 ? 8.817 9.497 6.426 1.00 95.50 91 LYS A N 1
ATOM 726 C CA . LYS A 1 91 ? 8.269 10.854 6.637 1.00 95.50 91 LYS A CA 1
ATOM 727 C C . LYS A 1 91 ? 6.740 10.847 6.707 1.00 95.50 91 LYS A C 1
ATOM 729 O O . LYS A 1 91 ? 6.174 11.534 7.555 1.00 95.50 91 LYS A O 1
ATOM 734 N N . ILE A 1 92 ? 6.079 10.068 5.848 1.00 96.06 92 ILE A N 1
ATOM 735 C CA . ILE A 1 92 ? 4.617 9.903 5.860 1.00 96.06 92 ILE A CA 1
ATOM 736 C C . ILE A 1 92 ? 4.162 9.332 7.208 1.00 96.06 92 ILE A C 1
ATOM 738 O O . ILE A 1 92 ? 3.261 9.899 7.826 1.00 96.06 92 ILE A O 1
ATOM 742 N N . LEU A 1 93 ? 4.825 8.276 7.690 1.00 95.56 93 LEU A N 1
ATOM 743 C CA . LEU A 1 93 ? 4.526 7.652 8.982 1.00 95.56 93 LEU A CA 1
ATOM 744 C C . LEU A 1 93 ? 4.745 8.624 10.149 1.00 95.56 93 LEU A C 1
ATOM 746 O O . LEU A 1 93 ? 3.853 8.784 10.975 1.00 95.56 93 LEU A O 1
ATOM 750 N N . LYS A 1 94 ? 5.872 9.352 10.177 1.00 95.62 94 LYS A N 1
ATOM 751 C CA . LYS A 1 94 ? 6.135 10.402 11.183 1.00 95.62 94 LYS A CA 1
ATOM 752 C C . LYS A 1 94 ? 5.051 11.482 11.195 1.00 95.62 94 LYS A C 1
ATOM 754 O O . LYS A 1 94 ? 4.588 11.885 12.257 1.00 95.62 94 LYS A O 1
ATOM 759 N N . SER A 1 95 ? 4.636 11.941 10.015 1.00 94.50 95 SER A N 1
ATOM 760 C CA . SER A 1 95 ? 3.605 12.973 9.884 1.00 94.50 95 SER A CA 1
ATOM 761 C C . SER A 1 95 ? 2.235 12.496 10.369 1.00 94.50 95 SER A C 1
ATOM 763 O O . SER A 1 95 ? 1.516 13.272 10.994 1.00 94.50 95 SER A O 1
ATOM 765 N N . ALA A 1 96 ? 1.879 11.237 10.100 1.00 93.19 96 ALA A N 1
ATOM 766 C CA . ALA A 1 96 ? 0.650 10.633 10.605 1.00 93.19 96 ALA A CA 1
ATOM 767 C C . ALA A 1 96 ? 0.710 10.433 12.125 1.00 93.19 96 ALA A C 1
ATOM 769 O O . ALA A 1 96 ? -0.218 10.826 12.822 1.00 93.19 96 ALA A O 1
ATOM 770 N N . ASN A 1 97 ? 1.830 9.920 12.640 1.00 93.50 97 ASN A N 1
ATOM 771 C CA . ASN A 1 97 ? 2.048 9.697 14.069 1.00 93.50 97 ASN A CA 1
ATOM 772 C C . ASN A 1 97 ? 1.873 10.977 14.900 1.00 93.50 97 ASN A C 1
ATOM 774 O O . ASN A 1 97 ? 1.290 10.936 15.971 1.00 93.50 97 ASN A O 1
ATOM 778 N N . ALA A 1 98 ? 2.323 12.126 14.390 1.00 92.25 98 ALA A N 1
ATOM 779 C CA . ALA A 1 98 ? 2.187 13.406 15.086 1.00 92.25 98 ALA A CA 1
ATOM 780 C C . ALA A 1 98 ? 0.740 13.927 15.189 1.00 92.25 98 ALA A C 1
ATOM 782 O O . ALA A 1 98 ? 0.487 14.873 15.929 1.00 92.25 98 ALA A O 1
ATOM 783 N N . LYS A 1 99 ? -0.195 13.379 14.404 1.00 90.62 99 LYS A N 1
ATOM 784 C CA . LYS A 1 99 ? -1.568 13.894 14.282 1.00 90.62 99 LYS A CA 1
ATOM 785 C C . LYS A 1 99 ? -2.645 12.879 14.650 1.00 90.62 99 LYS A C 1
ATOM 787 O O . LYS A 1 99 ? -3.820 13.240 14.689 1.00 90.62 99 LYS A O 1
ATOM 792 N N . VAL A 1 100 ? -2.258 11.620 14.836 1.00 89.00 100 VAL A N 1
ATOM 793 C CA . VAL A 1 100 ? -3.194 10.531 15.083 1.00 89.00 100 VAL A CA 1
ATOM 794 C C . VAL A 1 100 ? -3.794 10.647 16.481 1.00 89.00 100 VAL A C 1
ATOM 796 O O . VAL A 1 100 ? -3.118 10.990 17.446 1.00 89.00 100 VAL A O 1
ATOM 799 N N . SER A 1 101 ? -5.078 10.341 16.572 1.00 84.94 101 SER A N 1
ATOM 800 C CA . SER A 1 101 ? -5.801 10.098 17.815 1.00 84.94 101 SER A CA 1
ATOM 801 C C . SER A 1 101 ? -6.715 8.894 17.619 1.00 84.94 101 SER A C 1
ATOM 803 O O . SER A 1 101 ? -7.042 8.562 16.478 1.00 84.94 101 SER A O 1
ATOM 805 N N . ASP A 1 102 ? -7.202 8.290 18.699 1.00 78.75 102 ASP A N 1
ATOM 806 C CA . ASP A 1 102 ? -8.075 7.105 18.637 1.00 78.75 102 ASP A CA 1
ATOM 807 C C . ASP A 1 102 ? -9.302 7.313 17.732 1.00 78.75 102 ASP A C 1
ATOM 809 O O . ASP A 1 102 ? -9.719 6.430 16.986 1.00 78.75 102 ASP A O 1
ATOM 813 N N . SER A 1 103 ? -9.879 8.520 17.735 1.00 75.94 103 SER A N 1
ATOM 814 C CA . SER A 1 103 ? -11.055 8.848 16.920 1.00 75.94 103 SER A CA 1
ATOM 815 C C . SER A 1 103 ? -10.742 9.094 15.441 1.00 75.94 103 SER A C 1
ATOM 817 O O . SER A 1 103 ? -11.656 9.071 14.611 1.00 75.94 103 SER A O 1
ATOM 819 N N . THR A 1 104 ? -9.474 9.333 15.101 1.00 82.06 104 THR A N 1
ATOM 820 C CA . THR A 1 104 ? -9.016 9.679 13.748 1.00 82.06 104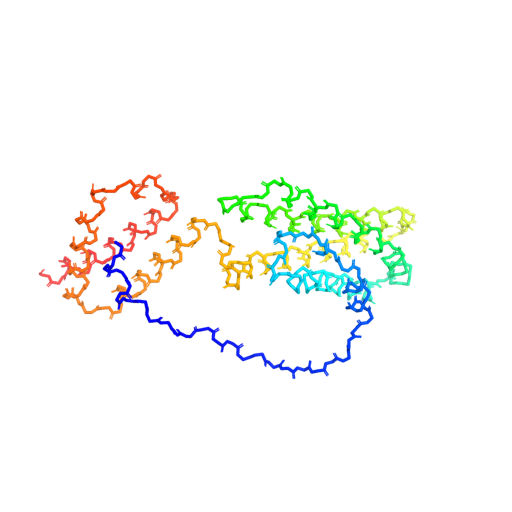 THR A CA 1
ATOM 821 C C . THR A 1 104 ? -8.067 8.644 13.144 1.00 82.06 104 THR A C 1
ATOM 823 O O . THR A 1 104 ? -7.689 8.775 11.976 1.00 82.06 104 THR A O 1
ATOM 826 N N . GLU A 1 105 ? -7.730 7.592 13.897 1.00 87.06 105 GLU A N 1
ATOM 827 C CA . GLU A 1 105 ? -6.733 6.575 13.556 1.00 87.06 105 GLU A CA 1
ATOM 828 C C . GLU A 1 105 ? -6.965 5.970 12.168 1.00 87.06 105 GLU A C 1
ATOM 830 O O . GLU A 1 105 ? -6.047 5.941 11.345 1.00 87.06 105 GLU A O 1
ATOM 835 N N . PHE A 1 106 ? -8.208 5.604 11.841 1.00 86.75 106 PHE A N 1
ATOM 836 C CA . PHE A 1 106 ? -8.543 5.087 10.513 1.00 86.75 106 PHE A CA 1
ATOM 837 C C . PHE A 1 106 ? -8.211 6.071 9.386 1.00 86.75 106 PHE A C 1
ATOM 839 O O . PHE A 1 106 ? -7.642 5.678 8.368 1.00 86.75 106 PHE A O 1
ATOM 846 N N . TYR A 1 107 ? -8.564 7.349 9.536 1.00 86.69 107 TYR A N 1
ATOM 847 C CA . TYR A 1 107 ? -8.353 8.336 8.476 1.00 86.69 107 TYR A CA 1
ATOM 848 C C . TYR A 1 107 ? -6.867 8.554 8.212 1.00 86.69 107 TYR A C 1
ATOM 850 O O . TYR A 1 107 ? -6.459 8.664 7.052 1.00 86.69 107 TYR A O 1
ATOM 858 N N . TYR A 1 108 ? -6.052 8.560 9.268 1.00 91.75 108 TYR A N 1
ATOM 859 C CA . TYR A 1 108 ? -4.606 8.663 9.134 1.00 91.75 108 TYR A CA 1
ATOM 860 C C . TYR A 1 108 ? -4.000 7.411 8.516 1.00 91.75 108 TYR A C 1
ATOM 862 O O . TYR A 1 108 ? -3.216 7.549 7.582 1.00 91.75 108 TYR A O 1
ATOM 870 N N . TRP A 1 109 ? -4.408 6.210 8.926 1.00 92.62 109 TRP A N 1
ATOM 871 C CA . TRP A 1 109 ? -3.932 4.975 8.301 1.00 92.62 109 TRP A CA 1
ATOM 872 C C . TRP A 1 109 ? -4.336 4.851 6.832 1.00 92.62 109 TRP A C 1
ATOM 874 O O . TRP A 1 109 ? -3.497 4.545 5.987 1.00 92.62 109 TRP A O 1
ATOM 884 N N . ASN A 1 110 ? -5.582 5.171 6.491 1.00 89.12 110 ASN A N 1
ATOM 885 C CA . ASN A 1 110 ? -6.034 5.218 5.103 1.00 89.12 110 ASN A CA 1
ATOM 886 C C . ASN A 1 110 ? -5.239 6.261 4.293 1.00 89.12 110 ASN A C 1
ATOM 888 O O . ASN A 1 110 ? -4.836 6.010 3.159 1.00 89.12 110 ASN A O 1
ATOM 892 N N . SER A 1 111 ? -4.946 7.424 4.890 1.00 90.75 111 SER A N 1
ATOM 893 C CA . SER A 1 111 ? -4.082 8.440 4.275 1.00 90.75 111 SER A CA 1
ATOM 894 C C . SER A 1 111 ? -2.646 7.945 4.086 1.00 90.75 111 SER A C 1
ATOM 896 O O . SER A 1 111 ? -2.052 8.210 3.042 1.00 90.75 111 SER A O 1
ATOM 898 N N . VAL A 1 112 ? -2.088 7.221 5.061 1.00 94.75 112 VAL A N 1
ATOM 899 C CA . VAL A 1 112 ? -0.755 6.609 4.982 1.00 94.75 112 VAL A CA 1
ATOM 900 C C . VAL A 1 112 ? -0.706 5.639 3.810 1.00 94.75 112 VAL A C 1
ATOM 902 O O . VAL A 1 112 ? 0.141 5.822 2.940 1.00 94.75 112 VAL A O 1
ATOM 905 N N . LEU A 1 113 ? -1.630 4.674 3.736 1.00 94.06 113 LEU A N 1
ATOM 906 C CA . LEU A 1 113 ? -1.659 3.680 2.657 1.00 94.06 113 LEU A CA 1
ATOM 907 C C . LEU A 1 113 ? -1.695 4.352 1.279 1.00 94.06 113 LEU A C 1
ATOM 909 O O . LEU A 1 113 ? -0.835 4.063 0.447 1.00 94.06 113 LEU A O 1
ATOM 913 N N . LYS A 1 114 ? -2.585 5.336 1.095 1.00 89.19 114 LYS A N 1
ATOM 914 C CA . LYS A 1 114 ? -2.707 6.130 -0.140 1.00 89.19 114 LYS A CA 1
ATOM 915 C C . LYS A 1 114 ? -1.449 6.902 -0.499 1.00 89.19 114 LYS A C 1
ATOM 917 O O . LYS A 1 114 ? -1.012 6.897 -1.647 1.00 89.19 114 LYS A O 1
ATOM 922 N N . LYS A 1 115 ? -0.853 7.597 0.472 1.00 93.00 115 LYS A N 1
ATOM 923 C CA . LYS A 1 115 ? 0.366 8.387 0.242 1.00 93.00 115 LYS A CA 1
ATOM 924 C C . LYS A 1 115 ? 1.548 7.491 -0.099 1.00 93.00 115 LYS A C 1
ATOM 926 O O . LYS A 1 115 ? 2.350 7.866 -0.947 1.00 93.00 115 LYS A O 1
ATOM 931 N N . VAL A 1 116 ? 1.646 6.320 0.525 1.00 94.00 116 VAL A N 1
ATOM 932 C CA . VAL A 1 116 ? 2.670 5.321 0.205 1.00 94.00 116 VAL A CA 1
ATOM 933 C C . VAL A 1 116 ? 2.462 4.782 -1.213 1.00 94.00 116 VAL A C 1
ATOM 935 O O . VAL A 1 116 ? 3.400 4.859 -2.003 1.00 94.00 116 VAL A O 1
ATOM 938 N N . SER A 1 117 ? 1.250 4.352 -1.591 1.00 89.88 117 SER A N 1
ATOM 939 C CA . SER A 1 117 ? 0.929 3.956 -2.978 1.00 89.88 117 SER A CA 1
ATOM 940 C C . SER A 1 117 ? 1.291 5.059 -3.971 1.00 89.88 117 SER A C 1
ATOM 942 O O . SER A 1 117 ? 1.935 4.814 -4.990 1.00 89.88 117 SER A O 1
ATOM 944 N N . GLY A 1 118 ? 0.932 6.303 -3.640 1.00 87.56 118 GLY A N 1
ATOM 945 C CA . GLY A 1 118 ? 1.225 7.481 -4.449 1.00 87.56 118 GLY A CA 1
ATOM 946 C C . GLY A 1 118 ? 2.720 7.740 -4.622 1.00 87.56 118 GLY A C 1
ATOM 947 O O . GLY A 1 118 ? 3.126 8.197 -5.687 1.00 87.56 118 GLY A O 1
ATOM 948 N N . LYS A 1 119 ? 3.554 7.411 -3.627 1.00 90.94 119 LYS A N 1
ATOM 949 C CA . LYS A 1 119 ? 5.015 7.503 -3.753 1.00 90.94 119 LYS A CA 1
ATOM 950 C C . LYS A 1 119 ? 5.565 6.478 -4.730 1.00 90.94 119 LYS A C 1
ATOM 952 O O . LYS A 1 119 ? 6.351 6.867 -5.581 1.00 90.94 119 LYS A O 1
ATOM 957 N N . PHE A 1 120 ? 5.118 5.224 -4.667 1.00 88.19 120 PHE A N 1
ATOM 958 C CA . PHE A 1 120 ? 5.509 4.216 -5.658 1.00 88.19 120 PHE A CA 1
ATOM 959 C C . PHE A 1 120 ? 5.066 4.624 -7.066 1.00 88.19 120 PHE A C 1
ATOM 961 O O . PHE A 1 120 ? 5.882 4.628 -7.982 1.00 88.19 120 PHE A O 1
ATOM 968 N N . HIS A 1 121 ? 3.806 5.039 -7.229 1.00 85.50 121 HIS A N 1
ATOM 969 C CA . HIS A 1 121 ? 3.281 5.461 -8.527 1.00 85.50 121 HIS A CA 1
ATOM 970 C C . HIS A 1 121 ? 4.014 6.684 -9.091 1.00 85.50 121 HIS A C 1
ATOM 972 O O . HIS A 1 121 ? 4.513 6.627 -10.207 1.00 85.50 121 HIS A O 1
ATOM 978 N N . GLY A 1 122 ? 4.096 7.783 -8.336 1.00 83.25 122 GLY A N 1
ATOM 979 C CA . GLY A 1 122 ? 4.704 9.023 -8.821 1.00 83.25 122 GLY A CA 1
ATOM 980 C C . GLY A 1 122 ? 6.181 8.848 -9.153 1.00 83.25 122 GLY A C 1
ATOM 981 O O . GLY A 1 122 ? 6.640 9.348 -10.174 1.00 83.25 122 GLY A O 1
ATOM 982 N N . PHE A 1 123 ? 6.892 8.083 -8.325 1.00 78.25 123 PHE A N 1
ATOM 983 C CA . PHE A 1 123 ? 8.291 7.775 -8.553 1.00 78.25 123 PHE A CA 1
ATOM 984 C C . PHE A 1 123 ? 8.484 6.979 -9.859 1.00 78.25 123 PHE A C 1
ATOM 986 O O . PHE A 1 123 ? 9.215 7.409 -10.744 1.00 78.25 123 PHE A O 1
ATOM 993 N N . LEU A 1 124 ? 7.754 5.873 -10.033 1.00 80.00 124 LEU A N 1
ATOM 994 C CA . LEU A 1 124 ? 7.846 5.034 -11.235 1.00 80.00 124 LEU A CA 1
ATOM 995 C C . LEU A 1 124 ? 7.412 5.771 -12.502 1.00 80.00 124 LEU A C 1
ATOM 997 O O . LEU A 1 124 ? 8.043 5.622 -13.542 1.00 80.00 124 LEU A O 1
ATOM 1001 N N . THR A 1 125 ? 6.358 6.578 -12.424 1.00 80.62 125 THR A N 1
ATOM 1002 C CA . THR A 1 125 ? 5.870 7.354 -13.566 1.00 80.62 125 THR A CA 1
ATOM 1003 C C . THR A 1 125 ? 6.896 8.391 -14.010 1.00 80.62 125 THR A C 1
ATOM 1005 O O . THR A 1 125 ? 7.163 8.482 -15.204 1.00 80.62 125 THR A O 1
ATOM 1008 N N . LEU A 1 126 ? 7.514 9.131 -13.083 1.00 81.75 126 LEU A N 1
ATOM 1009 C CA . LEU A 1 126 ? 8.572 10.088 -13.424 1.00 81.75 126 LEU A CA 1
ATOM 1010 C C . LEU A 1 126 ? 9.775 9.375 -14.043 1.00 81.75 126 LEU A C 1
ATOM 1012 O O . LEU A 1 126 ? 10.170 9.701 -15.158 1.00 81.75 126 LEU A O 1
ATOM 1016 N N . THR A 1 127 ? 10.279 8.335 -13.380 1.00 78.19 127 THR A N 1
ATOM 1017 C CA . THR A 1 127 ? 11.450 7.582 -13.835 1.00 78.19 127 THR A CA 1
ATOM 1018 C C . THR A 1 127 ? 11.237 6.933 -15.203 1.00 78.19 127 THR A C 1
ATOM 1020 O O . THR A 1 127 ? 12.112 7.023 -16.063 1.00 78.19 127 THR A O 1
ATOM 1023 N N . LEU A 1 128 ? 10.080 6.312 -15.451 1.00 79.88 128 LEU A N 1
ATOM 1024 C CA . LEU A 1 128 ? 9.781 5.674 -16.737 1.00 79.88 128 LEU A CA 1
ATOM 1025 C C . LEU A 1 128 ? 9.487 6.688 -17.847 1.00 79.88 128 LEU A C 1
ATOM 1027 O O . LEU A 1 128 ? 9.824 6.434 -18.997 1.00 79.88 128 LEU A O 1
ATOM 1031 N N . ILE A 1 129 ? 8.872 7.833 -17.545 1.00 80.31 129 ILE A N 1
ATOM 1032 C CA . ILE A 1 129 ? 8.617 8.854 -18.567 1.00 80.31 129 ILE A CA 1
ATOM 1033 C C . ILE A 1 129 ? 9.910 9.577 -18.933 1.00 80.31 129 ILE A C 1
ATOM 1035 O O . ILE A 1 129 ? 10.164 9.769 -20.113 1.00 80.31 129 ILE A O 1
ATOM 1039 N N . GLU A 1 130 ? 10.730 9.973 -17.958 1.00 80.69 130 GLU A N 1
ATOM 1040 C CA . GLU A 1 130 ? 11.945 10.766 -18.191 1.00 80.69 130 GLU A CA 1
ATOM 1041 C C . GLU A 1 130 ? 13.037 9.989 -18.924 1.00 80.69 130 GLU A C 1
ATOM 1043 O O . GLU A 1 130 ? 13.670 10.548 -19.817 1.00 80.69 130 GLU A O 1
ATOM 1048 N N . ASN A 1 131 ? 13.221 8.707 -18.600 1.00 75.62 131 ASN A N 1
ATOM 1049 C CA . ASN A 1 131 ? 14.286 7.884 -19.181 1.00 75.62 131 ASN A CA 1
ATOM 1050 C C . ASN A 1 131 ? 13.908 7.233 -20.521 1.00 75.62 131 ASN A C 1
ATOM 1052 O O . ASN A 1 131 ? 14.765 6.641 -21.171 1.00 75.62 131 ASN A O 1
ATOM 1056 N N . PHE A 1 132 ? 12.645 7.335 -20.945 1.00 74.06 132 PHE A N 1
ATOM 1057 C CA . PHE A 1 132 ? 12.162 6.735 -22.190 1.00 74.06 132 PHE A CA 1
ATOM 1058 C C . PHE A 1 132 ? 11.372 7.728 -23.068 1.00 74.06 132 PHE A C 1
ATOM 1060 O O . PHE A 1 132 ? 10.516 7.315 -23.851 1.00 74.06 132 PHE A O 1
ATOM 1067 N N . LYS A 1 133 ? 11.666 9.037 -22.959 1.00 65.75 133 LYS A N 1
ATOM 1068 C CA . LYS A 1 133 ? 11.011 10.111 -23.740 1.00 65.75 133 LYS A CA 1
ATOM 1069 C C . LYS A 1 133 ? 11.116 9.937 -25.261 1.00 65.75 133 LYS A C 1
ATOM 1071 O O . LYS A 1 133 ? 10.193 10.347 -25.955 1.00 65.75 133 LYS A O 1
ATOM 1076 N N . ASP A 1 134 ? 12.188 9.309 -25.745 1.00 60.91 134 ASP A N 1
ATOM 1077 C CA . ASP A 1 134 ? 12.518 9.218 -27.177 1.00 60.91 134 ASP A CA 1
ATOM 1078 C C . ASP A 1 134 ? 12.186 7.858 -27.822 1.00 60.91 134 ASP A C 1
ATOM 1080 O O . ASP A 1 134 ? 12.560 7.605 -28.965 1.00 60.91 134 ASP A O 1
ATOM 1084 N N . TYR A 1 135 ? 11.503 6.949 -27.117 1.00 56.06 135 TYR A N 1
ATOM 1085 C CA . TYR A 1 135 ? 11.184 5.626 -27.665 1.00 56.06 135 TYR A CA 1
ATOM 1086 C C . TYR A 1 135 ? 9.906 5.630 -28.522 1.00 56.06 135 TYR A C 1
ATOM 1088 O O . TYR A 1 135 ? 8.847 6.072 -28.070 1.00 56.06 135 TYR A O 1
ATOM 1096 N N . ASP A 1 136 ? 9.962 4.959 -29.680 1.00 54.19 136 ASP A N 1
ATOM 1097 C CA . ASP A 1 136 ? 8.811 4.557 -30.520 1.00 54.19 136 ASP A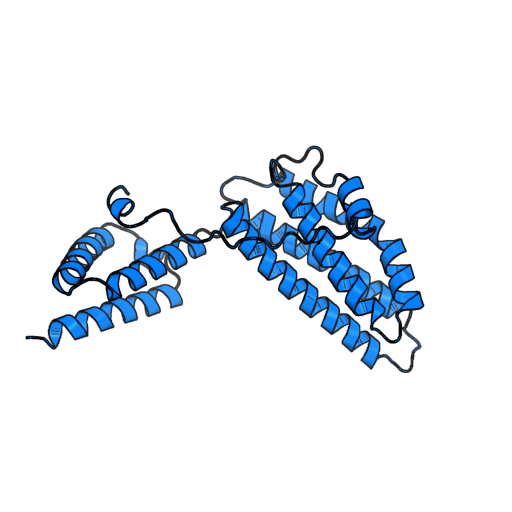 CA 1
ATOM 1098 C C . ASP A 1 136 ? 7.728 3.75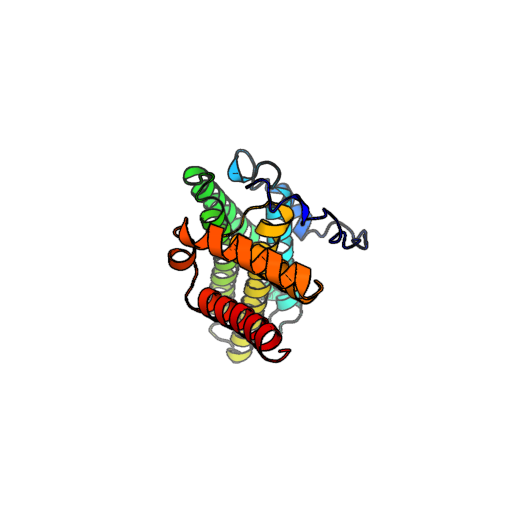1 -29.751 1.00 54.19 136 ASP A C 1
ATOM 1100 O O . ASP A 1 136 ? 6.610 3.563 -30.225 1.00 54.19 136 ASP A O 1
ATOM 1104 N N . ASN A 1 137 ? 8.022 3.327 -28.514 1.00 59.09 137 ASN A N 1
ATOM 1105 C CA . ASN A 1 137 ? 7.195 2.480 -27.650 1.00 59.09 137 ASN A CA 1
ATOM 1106 C C . ASN A 1 137 ? 6.454 3.238 -26.528 1.00 59.09 137 ASN A C 1
ATOM 1108 O O . ASN A 1 137 ? 6.223 2.698 -25.442 1.00 59.09 137 ASN A O 1
ATOM 1112 N N . THR A 1 138 ? 6.024 4.483 -26.759 1.00 67.25 138 THR A N 1
ATOM 1113 C CA . THR A 1 138 ? 5.218 5.240 -25.770 1.00 67.25 138 THR A CA 1
ATOM 1114 C C . THR A 1 138 ? 3.970 4.486 -25.288 1.00 67.25 138 THR A C 1
ATOM 1116 O O . THR A 1 138 ? 3.556 4.658 -24.138 1.00 67.25 138 THR A O 1
ATOM 1119 N N . ASN A 1 139 ? 3.385 3.613 -26.116 1.00 73.31 139 ASN A N 1
ATOM 1120 C CA . ASN A 1 139 ? 2.268 2.755 -25.711 1.00 73.31 139 ASN A CA 1
ATOM 1121 C C . ASN A 1 139 ? 2.666 1.664 -24.707 1.00 73.31 139 ASN A C 1
ATOM 1123 O O . ASN A 1 139 ? 1.908 1.407 -23.771 1.00 73.31 139 ASN A O 1
ATOM 1127 N N . ASP A 1 140 ? 3.848 1.063 -24.831 1.00 77.62 140 ASP A N 1
ATOM 1128 C CA . ASP A 1 140 ? 4.294 0.023 -23.897 1.00 77.62 140 ASP A CA 1
ATOM 1129 C C . ASP A 1 140 ? 4.563 0.599 -22.508 1.00 77.62 140 ASP A C 1
ATOM 1131 O O . ASP A 1 140 ? 4.171 0.006 -21.503 1.00 77.62 140 ASP A O 1
ATOM 1135 N N . ILE A 1 141 ? 5.146 1.797 -22.438 1.00 81.38 141 ILE A N 1
ATOM 1136 C CA . ILE A 1 141 ? 5.388 2.502 -21.171 1.00 81.38 141 ILE A CA 1
ATOM 1137 C C . ILE A 1 141 ? 4.062 2.850 -20.493 1.00 81.38 141 ILE A C 1
ATOM 1139 O O . ILE A 1 141 ? 3.887 2.580 -19.303 1.00 81.38 141 ILE A O 1
ATOM 1143 N N . LYS A 1 142 ? 3.091 3.383 -21.248 1.00 81.25 142 LYS A N 1
ATOM 1144 C CA . LYS A 1 142 ? 1.739 3.661 -20.733 1.00 81.25 142 LYS A CA 1
ATOM 1145 C C . LYS A 1 142 ? 1.068 2.395 -20.200 1.00 81.25 142 LYS A C 1
ATOM 1147 O O . LYS A 1 142 ? 0.514 2.421 -19.102 1.00 81.25 142 LYS A O 1
ATOM 1152 N N . ASN A 1 143 ? 1.174 1.282 -20.926 1.00 84.25 143 ASN A N 1
ATOM 1153 C CA . ASN A 1 143 ? 0.628 -0.009 -20.506 1.00 84.25 143 ASN A CA 1
ATOM 1154 C C . ASN A 1 143 ? 1.290 -0.526 -19.220 1.00 84.25 143 ASN A C 1
ATOM 1156 O O . ASN A 1 143 ? 0.603 -1.027 -18.327 1.00 84.25 143 ASN A O 1
ATOM 1160 N N . VAL A 1 144 ? 2.614 -0.395 -19.092 1.00 85.06 144 VAL A N 1
ATOM 1161 C CA . VAL A 1 144 ? 3.355 -0.766 -17.875 1.00 85.06 144 VAL A CA 1
ATOM 1162 C C . VAL A 1 144 ? 2.918 0.095 -16.689 1.00 85.06 144 VAL A C 1
ATOM 1164 O O . VAL A 1 144 ? 2.586 -0.451 -15.636 1.00 85.06 144 VAL A O 1
ATOM 1167 N N . ILE A 1 145 ? 2.831 1.417 -16.864 1.00 84.88 145 ILE A N 1
ATOM 1168 C CA . ILE A 1 145 ? 2.353 2.344 -15.826 1.00 84.88 145 ILE A CA 1
ATOM 1169 C C . ILE A 1 145 ? 0.927 1.978 -15.400 1.00 84.88 145 ILE A C 1
ATOM 1171 O O . ILE A 1 145 ? 0.655 1.870 -14.207 1.00 84.88 145 ILE A O 1
ATOM 1175 N N . GLN A 1 146 ? 0.022 1.711 -16.345 1.00 82.38 146 GLN A N 1
ATOM 1176 C CA . GLN A 1 146 ? -1.357 1.333 -16.031 1.00 82.38 146 GLN A CA 1
ATOM 1177 C C . GLN A 1 146 ? -1.439 0.016 -15.245 1.00 82.38 146 GLN A C 1
ATOM 1179 O O . GLN A 1 146 ? -2.212 -0.083 -14.284 1.00 82.38 146 GLN A O 1
ATOM 1184 N N . LYS A 1 147 ? -0.627 -0.988 -15.602 1.00 84.25 147 LYS A N 1
ATOM 1185 C CA . LYS A 1 147 ? -0.523 -2.247 -14.844 1.00 84.25 147 LYS A CA 1
ATOM 1186 C C . LYS A 1 147 ? -0.037 -1.997 -13.417 1.00 84.25 147 LYS A C 1
ATOM 1188 O O . LYS A 1 147 ? -0.621 -2.540 -12.481 1.00 84.25 147 LYS A O 1
ATOM 1193 N N . ILE A 1 148 ? 0.977 -1.145 -13.246 1.00 84.25 148 ILE A N 1
ATOM 1194 C CA . ILE A 1 148 ? 1.492 -0.750 -11.928 1.00 84.25 148 ILE A CA 1
ATOM 1195 C C . ILE A 1 148 ? 0.390 -0.067 -11.117 1.00 84.25 148 ILE A C 1
ATOM 1197 O O . ILE A 1 148 ? 0.089 -0.518 -10.017 1.00 84.25 148 ILE A O 1
ATOM 1201 N N . VAL A 1 149 ? -0.268 0.958 -11.665 1.00 83.50 149 VAL A N 1
ATOM 1202 C CA . VAL A 1 149 ? -1.361 1.680 -10.987 1.00 83.50 149 VAL A CA 1
ATOM 1203 C C . VAL A 1 149 ? -2.451 0.718 -10.524 1.00 83.50 149 VAL A C 1
ATOM 1205 O O . VAL A 1 149 ? -2.860 0.760 -9.365 1.00 83.50 149 VAL A O 1
ATOM 1208 N N . THR A 1 150 ? -2.875 -0.189 -11.403 1.00 79.19 150 THR A N 1
ATOM 1209 C CA . THR A 1 150 ? -3.911 -1.181 -11.090 1.00 79.19 150 THR A CA 1
ATOM 1210 C C . THR A 1 150 ? -3.477 -2.092 -9.939 1.00 79.19 150 THR A C 1
ATOM 1212 O O . THR A 1 150 ? -4.236 -2.294 -8.991 1.00 79.19 150 THR A O 1
ATOM 1215 N N . ALA A 1 151 ? -2.240 -2.595 -9.968 1.00 79.38 151 ALA A N 1
ATOM 1216 C CA . ALA A 1 151 ? -1.706 -3.443 -8.906 1.00 79.38 151 ALA A CA 1
ATOM 1217 C C . ALA A 1 151 ? -1.606 -2.707 -7.558 1.00 79.38 151 ALA A C 1
ATOM 1219 O O . ALA A 1 151 ? -1.998 -3.263 -6.529 1.00 79.38 151 ALA A O 1
ATOM 1220 N N . LEU A 1 152 ? -1.145 -1.451 -7.555 1.00 84.19 152 LEU A N 1
ATOM 1221 C CA . LEU A 1 152 ? -1.055 -0.630 -6.342 1.00 84.19 152 LEU A CA 1
ATOM 1222 C C . LEU A 1 152 ? -2.443 -0.404 -5.720 1.00 84.19 152 LEU A C 1
ATOM 1224 O O . LEU A 1 152 ? -2.598 -0.586 -4.515 1.00 84.19 152 LEU A O 1
ATOM 1228 N N . VAL A 1 153 ? -3.464 -0.090 -6.528 1.00 77.69 153 VAL A N 1
ATOM 1229 C CA . VAL A 1 153 ? -4.849 0.110 -6.051 1.00 77.69 153 VAL A CA 1
ATOM 1230 C C . VAL A 1 153 ? -5.440 -1.170 -5.452 1.00 77.69 153 VAL A C 1
ATOM 1232 O O . VAL A 1 153 ? -6.097 -1.120 -4.407 1.00 77.69 153 VAL A O 1
ATOM 1235 N N . ILE A 1 154 ? -5.191 -2.330 -6.070 1.00 77.19 154 ILE A N 1
ATOM 1236 C CA . ILE A 1 154 ? -5.647 -3.629 -5.546 1.00 77.19 154 ILE A CA 1
ATOM 1237 C C . ILE A 1 154 ? -5.005 -3.912 -4.180 1.00 77.19 154 ILE A C 1
ATOM 1239 O O . ILE A 1 154 ? -5.695 -4.302 -3.233 1.00 77.19 154 ILE A O 1
ATOM 1243 N N . ILE A 1 155 ? -3.693 -3.697 -4.058 1.00 83.12 155 ILE A N 1
ATOM 1244 C CA . ILE A 1 155 ? -2.950 -3.922 -2.811 1.00 83.12 155 ILE A CA 1
ATOM 1245 C C . ILE A 1 155 ? -3.395 -2.940 -1.722 1.00 83.12 155 ILE A C 1
ATOM 1247 O O . ILE A 1 155 ? -3.651 -3.367 -0.595 1.00 83.12 155 ILE A O 1
ATOM 1251 N N . GLU A 1 156 ? -3.552 -1.658 -2.052 1.00 82.69 156 GLU A N 1
ATOM 1252 C CA . GLU A 1 156 ? -4.079 -0.635 -1.145 1.00 82.69 156 GLU A CA 1
ATOM 1253 C C . GLU A 1 156 ? -5.445 -1.047 -0.590 1.00 82.69 156 GLU A C 1
ATOM 1255 O O . GLU A 1 156 ? -5.623 -1.120 0.626 1.00 82.69 156 GLU A O 1
ATOM 1260 N N . THR A 1 157 ? -6.386 -1.404 -1.468 1.00 76.62 157 THR A N 1
ATOM 1261 C CA . THR A 1 157 ? -7.743 -1.827 -1.081 1.00 76.62 157 THR A CA 1
ATOM 1262 C C . THR A 1 157 ? -7.702 -3.039 -0.149 1.00 76.62 157 THR A C 1
ATOM 1264 O O . THR A 1 157 ? -8.382 -3.074 0.881 1.00 76.62 157 THR A O 1
ATOM 1267 N N . LYS A 1 158 ? -6.850 -4.025 -0.457 1.00 81.62 158 LYS A N 1
ATOM 1268 C CA . LYS A 1 158 ? -6.639 -5.200 0.398 1.00 81.62 158 LYS A CA 1
ATOM 1269 C C . LYS A 1 158 ? -6.129 -4.808 1.787 1.00 81.62 158 LYS A C 1
ATOM 1271 O O . LYS A 1 158 ? -6.586 -5.374 2.779 1.00 81.62 158 LYS A O 1
ATOM 1276 N N . TYR A 1 159 ? -5.210 -3.850 1.878 1.00 88.50 159 TYR A N 1
ATOM 1277 C CA . TYR A 1 159 ? -4.626 -3.420 3.150 1.00 88.50 159 TYR A CA 1
ATOM 1278 C C . TYR A 1 159 ? -5.543 -2.509 3.964 1.00 88.50 159 TYR A C 1
ATOM 1280 O O . TYR A 1 159 ? -5.553 -2.621 5.189 1.00 88.50 159 TYR A O 1
ATOM 1288 N N . VAL A 1 160 ? -6.387 -1.702 3.318 1.00 82.44 160 VAL A N 1
ATOM 1289 C CA . VAL A 1 160 ? -7.479 -0.981 3.993 1.00 82.44 160 VAL A CA 1
ATOM 1290 C C . VAL A 1 160 ? -8.427 -1.970 4.676 1.00 82.44 160 VAL A C 1
ATOM 1292 O O . VAL A 1 160 ? -8.762 -1.805 5.847 1.00 82.44 160 VAL A O 1
ATOM 1295 N N . ASN A 1 161 ? -8.799 -3.054 3.991 1.00 78.12 161 ASN A N 1
ATOM 1296 C CA . ASN A 1 161 ? -9.629 -4.103 4.592 1.00 78.12 161 ASN A CA 1
ATOM 1297 C C . ASN A 1 161 ? -8.902 -4.833 5.733 1.00 78.12 161 ASN A C 1
ATOM 1299 O O . ASN A 1 161 ? -9.499 -5.128 6.770 1.00 78.12 161 ASN A O 1
ATOM 1303 N N . LYS A 1 162 ? -7.602 -5.095 5.563 1.00 82.69 162 LYS A N 1
ATOM 1304 C CA . LYS A 1 162 ? -6.761 -5.766 6.561 1.00 82.69 162 LYS A CA 1
ATOM 1305 C C . LYS A 1 162 ? -6.609 -4.945 7.850 1.00 82.69 162 LYS A C 1
ATOM 1307 O O . LYS A 1 162 ? -6.691 -5.533 8.924 1.00 82.69 162 LYS A O 1
ATOM 1312 N N . LEU A 1 163 ? -6.498 -3.612 7.765 1.00 83.44 163 LEU A N 1
ATOM 1313 C CA . LEU A 1 163 ? -6.526 -2.708 8.933 1.00 83.44 163 LEU A CA 1
ATOM 1314 C C . LEU A 1 163 ? -7.770 -2.928 9.793 1.00 83.44 163 LEU A C 1
ATOM 1316 O O . LEU A 1 163 ? -7.680 -3.054 11.013 1.00 83.44 163 LEU A O 1
ATOM 1320 N N . CYS A 1 164 ? -8.929 -3.022 9.150 1.00 78.19 164 CYS A N 1
ATOM 1321 C CA . CYS A 1 164 ? -10.183 -3.204 9.860 1.00 78.19 164 CYS A CA 1
ATOM 1322 C C . CYS A 1 164 ? -10.300 -4.609 10.475 1.00 78.19 164 CYS A C 1
ATOM 1324 O O . CYS A 1 164 ? -10.692 -4.764 11.631 1.00 78.19 164 CYS A O 1
ATOM 1326 N N . ILE A 1 165 ? -9.923 -5.652 9.731 1.00 77.69 165 ILE A N 1
ATOM 1327 C CA . ILE A 1 165 ? -10.083 -7.043 10.181 1.00 77.69 165 ILE A CA 1
ATOM 1328 C C . ILE A 1 165 ? -9.092 -7.397 11.297 1.00 77.69 165 ILE A C 1
ATOM 1330 O O . ILE A 1 165 ? -9.515 -7.903 12.343 1.00 77.69 165 ILE A O 1
ATOM 1334 N N . GLU A 1 166 ? -7.803 -7.132 11.070 1.00 83.50 166 GLU A N 1
ATOM 1335 C CA . GLU A 1 166 ? -6.701 -7.578 11.932 1.00 83.50 166 GLU A CA 1
ATOM 1336 C C . GLU A 1 166 ? -6.407 -6.591 13.064 1.00 83.50 166 GLU A C 1
ATOM 1338 O O . GLU A 1 166 ? -6.072 -7.016 14.165 1.00 83.50 166 GLU A O 1
ATOM 1343 N N . HIS A 1 167 ? -6.579 -5.288 12.823 1.00 82.12 167 HIS A N 1
ATOM 1344 C CA . HIS A 1 167 ? -6.211 -4.246 13.787 1.00 82.12 167 HIS A CA 1
ATOM 1345 C C . HIS A 1 167 ? -7.407 -3.498 14.385 1.00 82.12 167 HIS A C 1
ATOM 1347 O O . HIS A 1 167 ? -7.199 -2.630 15.224 1.00 82.12 167 HIS A O 1
ATOM 1353 N N . LYS A 1 168 ? -8.645 -3.832 13.985 1.00 79.06 168 LYS A N 1
ATOM 1354 C CA . LYS A 1 168 ? -9.886 -3.159 14.427 1.00 79.06 168 LYS A CA 1
ATOM 1355 C C . LYS A 1 168 ? -9.908 -1.653 14.142 1.00 79.06 168 LYS A C 1
ATOM 1357 O O . LYS A 1 168 ? -10.639 -0.902 14.773 1.00 79.06 168 LYS A O 1
ATOM 1362 N N . ILE A 1 169 ? -9.137 -1.219 13.146 1.00 81.75 169 ILE A N 1
ATOM 1363 C CA . ILE A 1 169 ? -9.107 0.166 12.681 1.00 81.75 169 ILE A CA 1
ATOM 1364 C C . ILE A 1 169 ? -10.044 0.255 11.476 1.00 81.75 169 ILE A C 1
ATOM 1366 O O . ILE A 1 169 ? -9.652 -0.041 10.346 1.00 81.75 169 ILE A O 1
ATOM 1370 N N . CYS A 1 170 ? -11.302 0.622 11.716 1.00 73.69 170 CYS A N 1
ATOM 1371 C CA . CYS A 1 170 ? -12.367 0.665 10.709 1.00 73.69 170 CYS A CA 1
ATOM 1372 C C . CYS A 1 170 ? -13.001 2.065 10.623 1.00 73.69 170 CYS A C 1
ATOM 1374 O O . CYS A 1 170 ? -13.000 2.826 11.591 1.00 73.69 170 CYS A O 1
ATOM 1376 N N . ILE A 1 171 ? -13.626 2.404 9.487 1.00 65.75 171 ILE A N 1
ATOM 1377 C CA . ILE A 1 171 ? -14.590 3.516 9.472 1.00 65.75 171 ILE A CA 1
ATOM 1378 C C . ILE A 1 171 ? -15.781 3.077 10.325 1.00 65.75 171 ILE A C 1
ATOM 1380 O O . ILE A 1 171 ? -16.354 2.022 10.058 1.00 65.75 171 ILE A O 1
ATOM 1384 N N . LYS A 1 172 ? -16.204 3.894 11.296 1.00 53.44 172 LYS A N 1
ATOM 1385 C CA . LYS A 1 172 ? -17.389 3.618 12.135 1.00 53.44 172 LYS A CA 1
ATOM 1386 C C . LYS A 1 172 ? -18.639 3.248 11.314 1.00 53.44 172 LYS A C 1
ATOM 1388 O O . LYS A 1 172 ? -19.451 2.443 11.750 1.00 53.44 172 LYS A O 1
ATOM 1393 N N . SER A 1 173 ? -18.782 3.781 10.096 1.00 46.84 173 SER A N 1
ATOM 1394 C CA . SER A 1 173 ? -19.869 3.420 9.177 1.00 46.84 173 SER A CA 1
ATOM 1395 C C . SER A 1 173 ? -19.765 1.991 8.628 1.00 46.84 173 SER A C 1
ATOM 1397 O O . SER A 1 173 ? -20.793 1.346 8.435 1.00 46.84 173 SER A O 1
ATOM 1399 N N . PHE A 1 174 ? -18.559 1.458 8.411 1.00 42.84 174 PHE A N 1
ATOM 1400 C CA . PHE A 1 174 ? -18.345 0.080 7.957 1.00 42.84 174 PHE A CA 1
ATOM 1401 C C . PHE A 1 174 ? -18.689 -0.935 9.054 1.00 42.84 174 PHE A C 1
ATOM 1403 O O . PHE A 1 174 ? -19.317 -1.953 8.767 1.00 42.84 174 PHE A O 1
ATOM 1410 N N . GLU A 1 175 ? -18.357 -0.636 10.315 1.00 45.84 175 GLU A N 1
ATOM 1411 C CA . GLU A 1 175 ? -18.760 -1.458 11.467 1.00 45.84 175 GLU A CA 1
ATOM 1412 C C . GLU A 1 175 ? -20.281 -1.507 11.613 1.00 45.84 175 GLU A C 1
ATOM 1414 O O . GLU A 1 175 ? -20.847 -2.597 11.695 1.00 45.84 175 GLU A O 1
ATOM 1419 N N . CYS A 1 176 ? -20.950 -0.350 11.541 1.00 47.06 176 CYS A N 1
ATOM 1420 C CA . CYS A 1 176 ? -22.410 -0.285 11.557 1.00 47.06 176 CYS A CA 1
ATOM 1421 C C . CYS A 1 176 ? -23.028 -1.065 10.391 1.00 47.06 176 CYS A C 1
ATOM 1423 O O . CYS A 1 176 ? -23.973 -1.815 10.603 1.00 47.06 176 CYS A O 1
ATOM 1425 N N . THR A 1 177 ? -22.484 -0.943 9.176 1.00 52.25 177 THR A N 1
ATOM 1426 C CA . THR A 1 177 ? -23.049 -1.600 7.984 1.00 52.25 177 THR A CA 1
ATOM 1427 C C . THR A 1 177 ? -22.856 -3.116 8.024 1.00 52.25 177 THR A C 1
ATOM 1429 O O . THR A 1 177 ? -23.786 -3.856 7.725 1.00 52.25 177 THR A O 1
ATOM 1432 N N . LYS A 1 178 ? -21.685 -3.608 8.447 1.00 51.69 178 LYS A N 1
ATOM 1433 C CA . LYS A 1 178 ? -21.414 -5.051 8.544 1.00 51.69 178 LYS A CA 1
ATOM 1434 C C . LYS A 1 178 ? -22.164 -5.706 9.703 1.00 51.69 178 LYS A C 1
ATOM 1436 O O . LYS A 1 178 ? -22.641 -6.828 9.557 1.00 51.69 178 LYS A O 1
ATOM 1441 N N . ALA A 1 179 ? -22.271 -5.021 10.842 1.00 54.25 179 ALA A N 1
ATOM 1442 C CA . ALA A 1 179 ? -23.089 -5.482 11.959 1.00 54.25 179 ALA A CA 1
ATOM 1443 C C . ALA A 1 179 ? -24.569 -5.531 11.562 1.00 54.25 179 ALA A C 1
ATOM 1445 O O . ALA A 1 179 ? -25.221 -6.543 11.792 1.00 54.25 179 ALA A O 1
ATOM 1446 N N . LEU A 1 180 ? -25.068 -4.490 10.888 1.00 58.91 180 LEU A N 1
ATOM 1447 C CA . LEU A 1 180 ? -26.435 -4.444 10.374 1.00 58.91 180 LEU A CA 1
ATOM 1448 C C . LEU A 1 180 ? -26.696 -5.553 9.351 1.00 58.91 180 LEU A C 1
ATOM 1450 O O . LEU A 1 180 ? -27.696 -6.248 9.463 1.00 58.91 180 LEU A O 1
ATOM 1454 N N . HIS A 1 181 ? -25.779 -5.770 8.408 1.00 55.41 181 HIS A N 1
ATOM 1455 C CA . HIS A 1 181 ? -25.893 -6.835 7.413 1.00 55.41 181 HIS A CA 1
ATOM 1456 C C . HIS A 1 181 ? -25.961 -8.223 8.061 1.00 55.41 181 HIS A C 1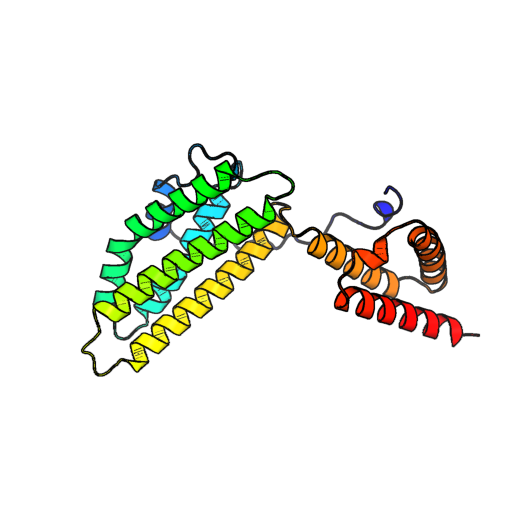
ATOM 1458 O O . HIS A 1 181 ? -26.863 -8.991 7.762 1.00 55.41 181 HIS A O 1
ATOM 1464 N N . ARG A 1 182 ? -25.085 -8.512 9.031 1.00 60.62 182 ARG A N 1
ATOM 1465 C CA . ARG A 1 182 ? -25.112 -9.781 9.782 1.00 60.62 182 ARG A CA 1
ATOM 1466 C C . ARG A 1 182 ? -26.385 -9.965 10.603 1.00 60.62 182 ARG A C 1
ATOM 1468 O O . ARG A 1 182 ? -26.876 -11.082 10.732 1.00 60.62 182 ARG A O 1
ATOM 1475 N N . ILE A 1 183 ? -26.904 -8.882 11.182 1.00 64.44 183 ILE A N 1
ATOM 1476 C CA . ILE A 1 183 ? -28.185 -8.893 11.896 1.00 64.44 183 ILE A CA 1
ATOM 1477 C C . ILE A 1 183 ? -29.320 -9.218 10.921 1.00 64.44 183 ILE A C 1
ATOM 1479 O O . ILE A 1 183 ? -30.152 -10.061 11.239 1.00 64.44 183 ILE A O 1
ATOM 1483 N N . LEU A 1 184 ? -29.328 -8.607 9.732 1.00 62.22 184 LEU A N 1
ATOM 1484 C CA . LEU A 1 184 ? -30.316 -8.876 8.684 1.00 62.22 184 LEU A CA 1
ATOM 1485 C C . LEU A 1 184 ? -30.225 -10.317 8.158 1.00 62.22 184 LEU A C 1
ATOM 1487 O O . LEU A 1 184 ? -31.253 -10.976 8.045 1.00 62.22 184 LEU A O 1
ATOM 1491 N N . GLU A 1 185 ? -29.023 -10.841 7.908 1.00 63.22 185 GLU A N 1
ATOM 1492 C CA . GLU A 1 185 ? -28.823 -12.247 7.521 1.00 63.22 185 GLU A CA 1
ATOM 1493 C C . GLU A 1 185 ? -29.363 -13.200 8.593 1.00 63.22 185 GLU A C 1
ATOM 1495 O O . GLU A 1 185 ? -30.160 -14.088 8.291 1.00 63.22 185 GLU A O 1
ATOM 1500 N N . LYS A 1 186 ? -29.018 -12.981 9.871 1.00 66.12 186 LYS A N 1
ATOM 1501 C CA . LYS A 1 186 ? -29.571 -13.788 10.969 1.00 66.12 186 LYS A CA 1
ATOM 1502 C C . LYS A 1 186 ? -31.086 -13.674 11.062 1.00 66.12 186 LYS A C 1
ATOM 1504 O O . LYS A 1 186 ? -31.741 -14.683 11.313 1.00 66.12 186 LYS A O 1
ATOM 1509 N N . LEU A 1 187 ? -31.646 -12.493 10.811 1.00 65.06 187 LEU A N 1
ATOM 1510 C CA . LEU A 1 187 ? -33.089 -12.287 10.803 1.00 65.06 187 LEU A CA 1
ATOM 1511 C C . LEU A 1 187 ? -33.794 -13.208 9.805 1.00 65.06 187 LEU A C 1
ATOM 1513 O O . LEU A 1 187 ? -34.797 -13.817 10.152 1.00 65.06 187 LEU A O 1
ATOM 1517 N N . THR A 1 188 ? -33.244 -13.357 8.598 1.00 63.38 188 THR A N 1
ATOM 1518 C CA . THR A 1 188 ? -33.838 -14.215 7.557 1.00 63.38 188 THR A CA 1
ATOM 1519 C C . THR A 1 188 ? -33.821 -15.706 7.900 1.00 63.38 188 THR A C 1
ATOM 1521 O O . THR A 1 188 ? -34.594 -16.468 7.331 1.00 63.38 188 THR A O 1
ATOM 1524 N N . SER A 1 189 ? -32.969 -16.123 8.843 1.00 70.88 189 SER A N 1
ATOM 1525 C CA . SER A 1 189 ? -32.871 -17.511 9.316 1.00 70.88 189 SER A CA 1
ATOM 1526 C C . SER A 1 189 ? -33.735 -17.831 10.543 1.00 70.88 189 SER A C 1
ATOM 1528 O O . SER A 1 189 ? -33.796 -18.988 10.958 1.00 70.88 189 SER A O 1
ATOM 1530 N N . LEU A 1 190 ? -34.380 -16.832 11.154 1.00 71.25 190 LEU A N 1
ATOM 1531 C CA . LEU A 1 190 ? -35.227 -17.037 12.330 1.00 71.25 190 LEU A CA 1
ATOM 1532 C C . LEU A 1 190 ? -36.639 -17.497 11.924 1.00 71.25 190 LEU A C 1
ATOM 1534 O O . LEU A 1 190 ? -37.145 -17.076 10.889 1.00 71.25 190 LEU A O 1
ATOM 1538 N N . PRO A 1 191 ? -37.322 -18.309 12.750 1.00 75.31 191 PRO A N 1
ATOM 1539 C CA . PRO A 1 191 ? -38.743 -18.589 12.557 1.00 75.31 191 PRO A CA 1
ATOM 1540 C C . PRO A 1 191 ? -39.575 -17.309 12.736 1.00 75.31 191 PRO A C 1
ATOM 1542 O O . PRO A 1 191 ? -39.191 -16.425 13.508 1.00 75.31 191 PRO A O 1
ATOM 1545 N N . ASP A 1 192 ? -40.741 -17.231 12.092 1.00 67.25 192 ASP A N 1
ATOM 1546 C CA . ASP A 1 192 ? -41.587 -16.022 12.026 1.00 67.25 192 ASP A CA 1
ATOM 1547 C C . ASP A 1 192 ? -41.854 -15.365 13.389 1.00 67.25 192 ASP A C 1
ATOM 1549 O O . ASP A 1 192 ? -41.833 -14.141 13.525 1.00 67.25 192 ASP A O 1
ATOM 1553 N N . ASN A 1 193 ? -42.029 -16.168 14.441 1.00 70.06 193 ASN A N 1
ATOM 1554 C CA . ASN A 1 193 ? -42.234 -15.675 15.805 1.00 70.06 193 ASN A CA 1
ATOM 1555 C C . ASN A 1 193 ? -40.993 -14.945 16.362 1.00 70.06 193 ASN A C 1
ATOM 1557 O O . ASN A 1 193 ? -41.116 -13.938 17.064 1.00 70.06 193 ASN A O 1
ATOM 1561 N N . GLY A 1 194 ? -39.794 -15.428 16.026 1.00 67.94 194 GLY A N 1
ATOM 1562 C CA . GLY A 1 194 ? -38.515 -14.807 16.375 1.00 67.94 194 GLY A CA 1
ATOM 1563 C C . GLY A 1 194 ? -38.255 -13.533 15.573 1.00 67.94 194 GLY A C 1
ATOM 1564 O O . GLY A 1 194 ? -37.819 -12.532 16.142 1.00 67.94 194 GLY A O 1
ATOM 1565 N N . ILE A 1 195 ? -38.616 -13.533 14.287 1.00 65.56 195 ILE A N 1
ATOM 1566 C CA . ILE A 1 195 ? -38.567 -12.345 13.425 1.00 65.56 195 ILE A CA 1
ATOM 1567 C C . ILE A 1 195 ? -39.488 -11.248 13.973 1.00 65.56 195 ILE A C 1
ATOM 1569 O O . ILE A 1 195 ? -39.062 -10.109 14.162 1.00 65.56 195 ILE A O 1
ATOM 1573 N N . ARG A 1 196 ? -40.742 -11.589 14.293 1.00 64.88 196 ARG A N 1
ATOM 1574 C CA . ARG A 1 196 ? -41.745 -10.641 14.802 1.00 64.88 196 ARG A CA 1
ATOM 1575 C C . ARG A 1 196 ? -41.340 -10.055 16.161 1.00 64.88 196 ARG A C 1
ATOM 1577 O O . ARG A 1 196 ? -41.500 -8.855 16.380 1.00 64.88 196 ARG A O 1
ATOM 1584 N N . SER A 1 197 ? -40.761 -10.873 17.046 1.00 69.81 197 SER A N 1
ATOM 1585 C CA . SER A 1 197 ? -40.222 -10.414 18.333 1.00 69.81 197 SER A CA 1
ATOM 1586 C C . SER A 1 197 ? -39.020 -9.482 18.156 1.00 69.81 197 SER A C 1
ATOM 1588 O O . SER A 1 197 ? -38.991 -8.408 18.759 1.00 69.81 197 SER A O 1
ATOM 1590 N N . PHE A 1 198 ? -38.065 -9.827 17.283 1.00 70.69 198 PHE A N 1
ATOM 1591 C CA . PHE A 1 198 ? -36.935 -8.951 16.967 1.00 70.69 198 PHE A CA 1
ATOM 1592 C C . PHE A 1 198 ? -37.413 -7.608 16.412 1.00 70.69 198 PHE A C 1
ATOM 1594 O O . PHE A 1 198 ? -36.988 -6.563 16.896 1.00 70.69 198 PHE A O 1
ATOM 1601 N N . MET A 1 199 ? -38.329 -7.626 15.440 1.00 66.56 199 MET A N 1
ATOM 1602 C CA . MET A 1 199 ? -38.849 -6.413 14.807 1.00 66.56 199 MET A CA 1
ATOM 1603 C C . MET A 1 199 ? -39.535 -5.492 15.815 1.00 66.56 199 MET A C 1
ATOM 1605 O O . MET A 1 199 ? -39.313 -4.285 15.769 1.00 66.56 199 MET A O 1
ATOM 1609 N N . LYS A 1 200 ? -40.298 -6.046 16.766 1.00 64.69 200 LYS A N 1
ATOM 1610 C CA . LYS A 1 200 ? -40.933 -5.269 17.837 1.00 64.69 200 LYS A CA 1
ATOM 1611 C C . LYS A 1 200 ? -39.898 -4.557 18.718 1.00 64.69 200 LYS A C 1
ATOM 1613 O O . LYS A 1 200 ? -39.948 -3.338 18.845 1.00 64.69 200 LYS A O 1
ATOM 1618 N N . HIS A 1 201 ? -38.916 -5.290 19.245 1.00 67.19 201 HIS A N 1
ATOM 1619 C CA . HIS A 1 201 ? -37.883 -4.716 20.117 1.00 67.19 201 HIS A CA 1
ATOM 1620 C C . HIS A 1 201 ? -36.957 -3.746 19.370 1.00 67.19 201 HIS A C 1
ATOM 1622 O O . HIS A 1 201 ? -36.545 -2.723 19.914 1.00 67.19 201 HIS A O 1
ATOM 1628 N N . PHE A 1 202 ? -36.638 -4.045 18.110 1.00 67.81 202 PHE A N 1
ATOM 1629 C CA . PHE A 1 202 ? -35.813 -3.185 17.270 1.00 67.81 202 PHE A CA 1
ATOM 1630 C C . PHE A 1 202 ? -36.533 -1.871 16.946 1.00 67.81 202 PHE A C 1
ATOM 1632 O O . PHE A 1 202 ? -35.930 -0.805 17.036 1.00 67.81 202 PHE A O 1
ATOM 1639 N N . TYR A 1 203 ? -37.832 -1.919 16.634 1.00 62.53 203 TYR A N 1
ATOM 1640 C CA . TYR A 1 203 ? -38.651 -0.733 16.368 1.00 62.53 203 TYR A CA 1
ATOM 1641 C C . TYR A 1 203 ? -38.830 0.147 17.613 1.00 62.53 203 TYR A C 1
ATOM 1643 O O . TYR A 1 203 ? -38.688 1.368 17.532 1.00 62.53 203 TYR A O 1
ATOM 1651 N N . GLU A 1 204 ? -39.062 -0.467 18.774 1.00 61.09 204 GLU A N 1
ATOM 1652 C CA . GLU A 1 204 ? -39.137 0.228 20.066 1.00 61.09 204 GLU A CA 1
ATOM 1653 C C . GLU A 1 204 ? -37.798 0.902 20.426 1.00 61.09 204 GLU A C 1
ATOM 1655 O O . GLU A 1 204 ? -37.779 2.051 20.869 1.00 61.09 204 GLU A O 1
ATOM 1660 N N . ALA A 1 205 ? -36.665 0.245 20.154 1.00 57.31 205 ALA A N 1
ATOM 1661 C CA . ALA A 1 205 ? -35.334 0.814 20.374 1.00 57.31 205 ALA A CA 1
ATOM 1662 C C . ALA A 1 205 ? -34.961 1.915 19.359 1.00 57.31 205 ALA A C 1
ATOM 1664 O O . ALA A 1 205 ? -34.242 2.855 19.701 1.00 57.31 205 ALA A O 1
ATOM 1665 N N . LEU A 1 206 ? -35.447 1.830 18.116 1.00 54.50 206 LEU A N 1
ATOM 1666 C CA . LEU A 1 206 ? -35.166 2.797 17.050 1.00 54.50 206 LEU A CA 1
ATOM 1667 C C . LEU A 1 206 ? -35.748 4.180 17.338 1.00 54.50 206 LEU A C 1
ATOM 1669 O O . LEU A 1 206 ? -35.046 5.172 17.144 1.00 54.50 206 LEU A O 1
ATOM 1673 N N . PHE A 1 207 ? -36.996 4.255 17.815 1.00 51.25 207 PHE A N 1
ATOM 1674 C CA . PHE A 1 207 ? -37.663 5.529 18.122 1.00 51.25 207 PHE A CA 1
ATOM 1675 C C . PHE A 1 207 ? -36.938 6.338 19.204 1.00 51.25 207 PHE A C 1
ATOM 1677 O O . PHE A 1 207 ? -37.016 7.564 19.217 1.00 51.25 207 PHE A O 1
ATOM 1684 N N . ALA A 1 208 ? -36.178 5.666 20.069 1.00 45.53 208 ALA A N 1
ATOM 1685 C CA . ALA A 1 208 ? -35.375 6.296 21.109 1.00 45.53 208 ALA A CA 1
ATOM 1686 C C . ALA A 1 208 ? -34.005 6.815 20.615 1.00 45.53 208 ALA A C 1
ATOM 1688 O O . ALA A 1 208 ? -33.225 7.330 21.416 1.00 45.53 208 ALA A O 1
ATOM 1689 N N . THR A 1 209 ? -33.663 6.681 19.324 1.00 51.53 209 THR A N 1
ATOM 1690 C CA . THR A 1 209 ? -32.296 6.938 18.832 1.00 51.53 209 THR A CA 1
ATOM 1691 C C . THR A 1 209 ? -32.228 7.788 17.558 1.00 51.53 209 THR A C 1
ATOM 1693 O O . THR A 1 209 ? -33.103 7.763 16.701 1.00 51.53 209 THR A O 1
ATOM 1696 N N . THR A 1 210 ? -31.106 8.498 17.368 1.00 54.78 210 THR A N 1
ATOM 1697 C CA . THR A 1 210 ? -30.751 9.203 16.112 1.00 54.78 210 THR A CA 1
ATOM 1698 C C . THR A 1 210 ? -30.238 8.247 15.021 1.00 54.78 210 THR A C 1
ATOM 1700 O O . THR A 1 210 ? -29.421 8.612 14.181 1.00 54.78 210 THR A O 1
ATOM 1703 N N . PHE A 1 211 ? -30.666 6.984 15.041 1.00 57.41 211 PHE A N 1
ATOM 1704 C CA . PHE A 1 211 ? -30.110 5.921 14.203 1.00 57.41 211 PHE A CA 1
ATOM 1705 C C . PHE A 1 211 ? -30.269 6.210 12.704 1.00 57.41 211 PHE A C 1
ATOM 1707 O O . PHE A 1 211 ? -29.286 6.179 11.965 1.00 57.41 211 PHE A O 1
ATOM 1714 N N . TYR A 1 212 ? -31.472 6.597 12.269 1.00 53.62 212 TYR A N 1
ATOM 1715 C CA . TYR A 1 212 ? -31.749 6.893 10.859 1.00 53.62 212 TYR A CA 1
ATOM 1716 C C . TYR A 1 212 ? -30.982 8.105 10.317 1.00 53.62 212 TYR A C 1
ATOM 1718 O O . TYR A 1 212 ? -30.650 8.125 9.136 1.00 53.62 212 TYR A O 1
ATOM 1726 N N . SER A 1 213 ? -30.648 9.091 11.158 1.00 54.47 213 SER A N 1
ATOM 1727 C CA . SER A 1 213 ? -29.881 10.267 10.722 1.00 54.47 213 SER A CA 1
ATOM 1728 C C . SER A 1 213 ? -28.376 10.010 10.613 1.00 54.47 213 SER A C 1
ATOM 1730 O O . SER A 1 213 ? -27.653 10.835 10.059 1.00 54.47 213 SER A O 1
ATOM 1732 N N . ARG A 1 214 ? -27.890 8.868 11.118 1.00 51.09 214 ARG A N 1
ATOM 1733 C CA . ARG A 1 214 ? -26.478 8.454 11.043 1.00 51.09 214 ARG A CA 1
ATOM 1734 C C . ARG A 1 214 ? -26.196 7.437 9.938 1.00 51.09 214 ARG A C 1
ATOM 1736 O O . ARG A 1 214 ? -25.029 7.143 9.678 1.00 51.09 214 ARG A O 1
ATOM 1743 N N . LEU A 1 215 ? -27.233 6.889 9.307 1.00 51.59 215 LEU A N 1
ATOM 1744 C CA . LEU A 1 215 ? -27.092 5.957 8.194 1.00 51.59 215 LEU A CA 1
ATOM 1745 C C . LEU A 1 215 ? -26.954 6.706 6.867 1.00 51.59 215 LEU A C 1
ATOM 1747 O O . LEU A 1 215 ? -27.571 7.745 6.641 1.00 51.59 215 LEU A O 1
ATOM 1751 N N . SER A 1 216 ? -26.137 6.154 5.967 1.00 52.09 216 SER A N 1
ATOM 1752 C CA . SER A 1 216 ? -26.089 6.641 4.588 1.00 52.09 216 SER A CA 1
ATOM 1753 C C . SER A 1 216 ? -27.418 6.348 3.885 1.00 52.09 216 SER A C 1
ATOM 1755 O O . SER A 1 216 ? -28.066 5.347 4.187 1.00 52.09 216 SER A O 1
ATOM 1757 N N . ILE A 1 217 ? -27.802 7.176 2.908 1.00 53.19 217 ILE A N 1
ATOM 1758 C CA . ILE A 1 217 ? -29.056 7.013 2.148 1.00 53.19 217 ILE A CA 1
ATOM 1759 C C . ILE A 1 217 ? -29.174 5.603 1.544 1.00 53.19 217 ILE A C 1
ATOM 1761 O O . ILE A 1 217 ? -30.249 5.008 1.570 1.00 53.19 217 ILE A O 1
ATOM 1765 N N . VAL A 1 218 ? -28.066 5.046 1.046 1.00 52.69 218 VAL A N 1
ATOM 1766 C CA . VAL A 1 218 ? -28.022 3.696 0.462 1.00 52.69 218 VAL A CA 1
ATOM 1767 C C . VAL A 1 218 ? -28.319 2.636 1.524 1.00 52.69 218 VAL A C 1
ATOM 1769 O O . VAL A 1 218 ? -29.183 1.789 1.324 1.00 52.69 218 VAL A O 1
ATOM 1772 N N . THR A 1 219 ? -27.670 2.728 2.686 1.00 51.78 219 THR A N 1
ATOM 1773 C CA . THR A 1 219 ? -27.867 1.792 3.804 1.00 51.78 219 THR A CA 1
ATOM 1774 C C . THR A 1 219 ? -29.282 1.877 4.370 1.00 51.78 219 THR A C 1
ATOM 1776 O O . THR A 1 219 ? -29.883 0.852 4.666 1.00 51.78 219 THR A O 1
ATOM 1779 N N . THR A 1 220 ? -29.843 3.084 4.475 1.00 57.75 220 THR A N 1
ATOM 1780 C CA . THR A 1 220 ? -31.239 3.292 4.885 1.00 57.75 220 THR A CA 1
ATOM 1781 C C . THR A 1 220 ? -32.203 2.630 3.908 1.00 57.75 220 THR A C 1
ATOM 1783 O O . THR A 1 220 ? -33.166 2.002 4.339 1.00 57.75 220 THR A O 1
ATOM 1786 N N . ARG A 1 221 ? -31.931 2.719 2.601 1.00 56.44 221 ARG A N 1
ATOM 1787 C CA . ARG A 1 221 ? -32.771 2.114 1.563 1.00 56.44 221 ARG A CA 1
ATOM 1788 C C . ARG A 1 221 ? -32.726 0.589 1.606 1.00 56.44 221 ARG A C 1
ATOM 1790 O O . ARG A 1 221 ? -33.778 -0.035 1.578 1.00 56.44 221 ARG A O 1
ATOM 1797 N N . GLU A 1 222 ? -31.545 -0.014 1.731 1.00 53.62 222 GLU A N 1
ATOM 1798 C CA . GLU A 1 222 ? -31.437 -1.474 1.879 1.00 53.62 222 GLU A CA 1
ATOM 1799 C C . GLU A 1 222 ? -32.071 -1.971 3.177 1.00 53.62 222 GLU A C 1
ATOM 1801 O O . GLU A 1 222 ? -32.757 -2.991 3.189 1.00 53.62 222 GLU A O 1
ATOM 1806 N N . PHE A 1 223 ? -31.919 -1.207 4.257 1.00 59.91 223 PHE A N 1
ATOM 1807 C CA . PHE A 1 223 ? -32.564 -1.510 5.525 1.00 59.91 223 PHE A CA 1
ATOM 1808 C C . PHE A 1 223 ? -34.097 -1.446 5.424 1.00 59.91 223 PHE A C 1
ATOM 1810 O O . PHE A 1 223 ? -34.788 -2.346 5.898 1.00 59.91 223 PHE A O 1
ATOM 1817 N N . GLN A 1 224 ? -34.639 -0.430 4.744 1.00 58.44 224 GLN A N 1
ATOM 1818 C CA . GLN A 1 224 ? -36.073 -0.316 4.458 1.00 58.44 224 GLN A CA 1
ATOM 1819 C C . GLN A 1 224 ? -36.586 -1.466 3.588 1.00 58.44 224 GLN A C 1
ATOM 1821 O O . GLN A 1 224 ? -37.652 -2.001 3.879 1.00 58.44 224 GLN A O 1
ATOM 1826 N N . ILE A 1 225 ? -35.825 -1.879 2.569 1.00 56.97 225 ILE A N 1
ATOM 1827 C CA . ILE A 1 225 ? -36.168 -3.022 1.710 1.00 56.97 225 ILE A CA 1
ATOM 1828 C C . ILE A 1 225 ? -36.197 -4.318 2.529 1.00 56.97 225 ILE A C 1
ATOM 1830 O O . ILE A 1 225 ? -37.155 -5.084 2.418 1.00 56.97 225 ILE A O 1
ATOM 1834 N N . GLY A 1 226 ? -35.204 -4.548 3.394 1.00 54.22 226 GLY A N 1
ATOM 1835 C CA . GLY A 1 226 ? -35.169 -5.709 4.288 1.00 54.22 226 GLY A CA 1
ATOM 1836 C C . GLY A 1 226 ? -36.367 -5.747 5.241 1.00 54.22 226 GLY A C 1
ATOM 1837 O O . GLY A 1 226 ? -37.048 -6.765 5.341 1.00 54.22 226 GLY A O 1
ATOM 1838 N N . ILE A 1 227 ? -36.691 -4.612 5.868 1.00 57.81 227 ILE A N 1
ATOM 1839 C CA . ILE A 1 227 ? -37.869 -4.467 6.735 1.00 57.81 227 ILE A CA 1
ATOM 1840 C C . ILE A 1 227 ? -39.174 -4.703 5.966 1.00 57.81 227 ILE A C 1
ATOM 1842 O O . ILE A 1 227 ? -40.028 -5.446 6.444 1.00 57.81 227 ILE A O 1
ATOM 1846 N N . GLN A 1 228 ? -39.348 -4.095 4.789 1.00 52.97 228 GLN A N 1
ATOM 1847 C CA . GLN A 1 228 ? -40.564 -4.245 3.982 1.00 52.97 228 GLN A CA 1
ATOM 1848 C C . GLN A 1 228 ? -40.763 -5.678 3.503 1.00 52.97 228 GLN A C 1
ATOM 1850 O O . GLN A 1 228 ? -41.883 -6.173 3.552 1.00 52.97 228 GLN A O 1
ATOM 1855 N N . THR A 1 229 ? -39.692 -6.353 3.087 1.00 53.06 229 THR A N 1
ATOM 1856 C CA . THR A 1 229 ? -39.748 -7.752 2.639 1.00 53.06 229 THR A CA 1
ATOM 1857 C C . THR A 1 229 ? -40.214 -8.662 3.777 1.00 53.06 229 THR A C 1
ATOM 1859 O O . THR A 1 229 ? -41.083 -9.506 3.586 1.00 53.06 229 THR A O 1
ATOM 1862 N N . VAL A 1 230 ? -39.725 -8.423 4.994 1.00 49.69 230 VAL A N 1
ATOM 1863 C CA . VAL A 1 230 ? -40.115 -9.164 6.204 1.00 49.69 230 VAL A CA 1
ATOM 1864 C C . VAL A 1 230 ? -41.551 -8.844 6.655 1.00 49.69 230 VAL A C 1
ATOM 1866 O O . VAL A 1 230 ? -42.293 -9.737 7.071 1.00 49.69 230 VAL A O 1
ATOM 1869 N N . LEU A 1 231 ? -41.977 -7.582 6.545 1.00 43.69 231 LEU A N 1
ATOM 1870 C CA . LEU A 1 231 ? -43.349 -7.153 6.848 1.00 43.69 231 LEU A CA 1
ATOM 1871 C C . LEU A 1 231 ? -44.368 -7.700 5.844 1.00 43.69 231 LEU A C 1
ATOM 1873 O O . LEU A 1 231 ? -45.443 -8.120 6.257 1.00 43.69 231 LEU A O 1
ATOM 1877 N N . LEU A 1 232 ? -44.031 -7.744 4.554 1.00 35.75 232 LEU A N 1
ATOM 1878 C CA . LEU A 1 232 ? -44.883 -8.325 3.512 1.00 35.75 232 LEU A CA 1
ATOM 1879 C C . LEU A 1 232 ? -45.092 -9.826 3.731 1.00 35.75 232 LEU A C 1
ATOM 1881 O O . LEU A 1 232 ? -46.224 -10.293 3.655 1.00 35.75 232 LEU A O 1
ATOM 1885 N N . VAL A 1 233 ? -44.043 -10.563 4.112 1.00 40.50 233 VAL A N 1
ATOM 1886 C CA . VAL A 1 233 ? -44.165 -11.984 4.487 1.00 40.50 233 VAL A CA 1
ATOM 1887 C C . VAL A 1 233 ? -45.050 -12.160 5.728 1.00 40.50 233 VAL A C 1
ATOM 1889 O O . VAL A 1 233 ? -45.860 -13.076 5.777 1.00 40.50 233 VAL A O 1
ATOM 1892 N N . SER A 1 234 ? -44.991 -11.240 6.697 1.00 34.22 234 SER A N 1
ATOM 1893 C CA . SER A 1 234 ? -45.849 -11.286 7.894 1.00 34.22 234 SER A CA 1
ATOM 1894 C C . SER A 1 234 ? -47.314 -10.887 7.656 1.00 34.22 234 SER A C 1
ATOM 1896 O O . SER A 1 234 ? -48.158 -11.231 8.483 1.00 34.22 234 SER A O 1
ATOM 1898 N N . ILE A 1 235 ? -47.619 -10.145 6.584 1.00 34.81 235 ILE A N 1
ATOM 1899 C CA . ILE A 1 235 ? -48.979 -9.683 6.244 1.00 34.81 235 ILE A CA 1
ATOM 1900 C C . ILE A 1 235 ? -49.670 -10.651 5.270 1.00 34.81 235 ILE A C 1
ATOM 1902 O O . ILE A 1 235 ? -50.884 -10.794 5.333 1.00 34.81 235 ILE A O 1
ATOM 1906 N N . CYS A 1 236 ? -48.925 -11.364 4.420 1.00 31.03 236 CYS A N 1
ATOM 1907 C CA . CYS A 1 236 ? -49.485 -12.329 3.464 1.00 31.03 236 CYS A CA 1
ATOM 1908 C C . CYS A 1 236 ? -49.778 -13.730 4.048 1.00 31.03 236 CYS A C 1
ATOM 1910 O O . CYS A 1 236 ? -50.195 -14.609 3.299 1.00 31.03 236 CYS A O 1
ATOM 1912 N N . VAL A 1 237 ? -49.565 -13.950 5.354 1.00 34.38 237 VAL A N 1
ATOM 1913 C CA . VAL A 1 237 ? -49.833 -15.226 6.062 1.00 34.38 237 VAL A CA 1
ATOM 1914 C C . VAL A 1 237 ? -51.036 -15.114 7.027 1.00 34.38 237 VAL A C 1
ATOM 1916 O O . VAL A 1 237 ? -51.224 -15.959 7.896 1.00 34.38 237 VAL A O 1
ATOM 1919 N N . ASN A 1 238 ? -51.882 -14.090 6.869 1.00 32.94 238 ASN A N 1
ATOM 1920 C CA . ASN A 1 238 ? -53.204 -14.010 7.509 1.00 32.94 238 ASN A CA 1
ATOM 1921 C C . ASN A 1 238 ? -54.317 -14.053 6.464 1.00 32.94 238 ASN A C 1
ATOM 1923 O O . ASN A 1 238 ? -54.236 -13.251 5.507 1.00 32.94 238 ASN A O 1
#

Secondary structure (DSSP, 8-state):
-TTSGGG------------------HHHHHHHTT-TTTT-GGGTTTHHHHHHHHHHHHHHHHHHHHTSTTHHHHHHHHHHHHHHHHHHHHHHHHHHHTT--TTTHHHHHHHHHHHHHHHHHHHHHHHHHHTTTT-TTHHHHHHHHHHHHHHHHHHHHHHHHHHHHHH----HHHHHHHHHHHHHHHHHTS-HHHHHHHHHHHHHHHHTS-HHHHS-HHHHHHHHHHHHHHHHHHHTT-

pLDDT: mean 71.5, std 19.57, range [26.75, 96.06]

Organism: Papilio xuthus (NCBI:txid66420)

Foldseek 3Di:
DPPLVVPDDPDDDPPDDPDDPDDCDVLLVVQVVVQLCPPFPLCVVNSVLVSVLSSQLLVQLLVLLCPAPNNPQLVVQSVVCVVVLSVVLSVLRVVLSVPDDPVCSLVSVLVSLVVSLVSSLVSSLCSLCVVCVPDPPPVSSVVSSVSSNVSSVVSSVVSSVVCCPVVVSHDPQVVVLVSVVVVLVVLVVDDLVVNVVCVVVVVVVPVVDPVLVPHDPVSNVVVVVSVVVSVVVVVVVD